Protein AF-A0A7V5WN95-F1 (afdb_monomer_lite)

Foldseek 3Di:
DCCVVLVVVLVVLVVVLVVLLVVLVVVLVVVVVVCVVDVDPPVVNVVSVVVSVVVNVVSVVVSVVSVVVCVVVVVVVVVVLVVVLVVLLVVVCCVLPVVDDQAADQDPSNLVSLLVVLVPDDPVCLVVSLVSCVNNCNLVNLLVCLVPPPDPVSVLSSLVSLLSSLALPPLVSLLVQLPPPDLSSVLSSLSSNLLNQLPDPDDLVVVCVRVVVSVVVPSDALVSNLSSLLSNPPSSVSVLLVQLDPVHDLSSVLSSLQNVVVVVDPVCVVSLVVQCPPPDVSSVVSD

Sequence (287 aa):
MWQAIASRTISLLSFIGFLLLSLALLVVTGTLSLNLFIDVDNGRIISIVLIAVIATAVFLFNLAFFQILHYFASKNSRQSYQIKKDKWLEKWNEVLWNDAQVPKTHELIAAEALLEMAENMSLDYQSKFQEIYKESGLLAYDLRTLKYNNLSEDRARALEHLAIIADTGNTKILEKEIKNPILELSILALFALAKTYAKAEINSEKILEIFVPIIDSDRFSMGIIEEALVLLEDNAKGLLYYLSRPATKEKQVRASLAAIGYFANLEWAEWCVPWLSSFDPETQAAA

Structure (mmCIF, N/CA/C/O backbone):
data_AF-A0A7V5WN95-F1
#
_entry.id   AF-A0A7V5WN95-F1
#
loop_
_atom_site.group_PDB
_atom_site.id
_atom_site.type_symbol
_atom_site.label_atom_id
_atom_site.label_alt_id
_atom_site.label_comp_id
_atom_site.label_asym_id
_atom_site.label_entity_id
_atom_site.label_seq_id
_atom_site.pdbx_PDB_ins_code
_atom_site.Cartn_x
_atom_site.Cartn_y
_atom_site.Cartn_z
_atom_site.occupancy
_atom_site.B_iso_or_equiv
_atom_site.auth_seq_id
_atom_site.auth_comp_id
_atom_site.auth_asym_id
_atom_site.auth_atom_id
_atom_site.pdbx_PDB_model_num
ATOM 1 N N . MET A 1 1 ? 6.743 6.351 -14.766 1.00 35.84 1 MET A N 1
ATOM 2 C CA . MET A 1 1 ? 6.693 6.395 -16.256 1.00 35.84 1 MET A CA 1
ATOM 3 C C . MET A 1 1 ? 8.062 6.437 -16.960 1.00 35.84 1 MET A C 1
ATOM 5 O O . MET A 1 1 ? 8.393 5.463 -17.625 1.00 35.84 1 MET A O 1
ATOM 9 N N . TRP A 1 2 ? 8.897 7.482 -16.815 1.00 33.06 2 TRP A N 1
ATOM 10 C CA . TRP A 1 2 ? 10.215 7.547 -17.492 1.00 33.06 2 TRP A CA 1
ATOM 11 C C . TRP A 1 2 ? 11.182 6.432 -17.077 1.00 33.06 2 TRP A C 1
ATOM 13 O O . TRP A 1 2 ? 11.884 5.898 -17.924 1.00 33.06 2 TRP A O 1
ATOM 23 N N . GLN A 1 3 ? 11.161 6.015 -15.808 1.00 40.91 3 GLN A N 1
ATOM 24 C CA . GLN A 1 3 ? 12.001 4.918 -15.311 1.00 40.91 3 GLN A CA 1
ATOM 25 C C . GLN A 1 3 ? 11.617 3.548 -15.890 1.00 40.91 3 GLN A C 1
ATOM 27 O O . GLN A 1 3 ? 12.502 2.746 -16.152 1.00 40.91 3 GLN A O 1
ATOM 32 N N . ALA A 1 4 ? 10.328 3.292 -16.146 1.00 40.31 4 ALA A N 1
ATOM 33 C CA . ALA A 1 4 ? 9.855 2.029 -16.721 1.00 40.31 4 ALA A CA 1
ATOM 34 C C . ALA A 1 4 ? 10.107 1.944 -18.236 1.00 40.31 4 ALA A C 1
ATOM 36 O O . ALA A 1 4 ? 10.418 0.879 -18.763 1.00 40.31 4 ALA A O 1
ATOM 37 N N . ILE A 1 5 ? 10.004 3.073 -18.945 1.00 48.88 5 ILE A N 1
ATOM 38 C CA . ILE A 1 5 ? 10.354 3.156 -20.369 1.00 48.88 5 ILE A CA 1
ATOM 39 C C . ILE A 1 5 ? 11.877 3.077 -20.534 1.00 48.88 5 ILE A C 1
ATOM 41 O O . ILE A 1 5 ? 12.350 2.345 -21.398 1.00 48.88 5 ILE A O 1
ATOM 45 N N . ALA A 1 6 ? 12.640 3.760 -19.674 1.00 49.00 6 ALA A N 1
ATOM 46 C CA . ALA A 1 6 ? 14.100 3.743 -19.684 1.00 49.00 6 ALA A CA 1
ATOM 47 C C . ALA A 1 6 ? 14.692 2.389 -19.261 1.00 49.00 6 ALA A C 1
ATOM 49 O O . ALA A 1 6 ? 15.646 1.922 -19.874 1.00 49.00 6 ALA A O 1
ATOM 50 N N . SER A 1 7 ? 14.122 1.711 -18.258 1.00 53.75 7 SER A N 1
ATOM 51 C CA . SER A 1 7 ? 14.579 0.372 -17.863 1.00 53.75 7 SER A CA 1
ATOM 52 C C . SER A 1 7 ? 14.309 -0.656 -18.960 1.00 53.75 7 SER A C 1
ATOM 54 O O . SER A 1 7 ? 15.180 -1.472 -19.265 1.00 53.75 7 SER A O 1
ATOM 56 N N . ARG A 1 8 ? 13.146 -0.570 -19.622 1.00 58.84 8 ARG A N 1
ATOM 57 C CA . ARG A 1 8 ? 12.819 -1.409 -20.779 1.00 58.84 8 ARG A CA 1
ATOM 58 C C . ARG A 1 8 ? 13.754 -1.145 -21.950 1.00 58.84 8 ARG A C 1
ATOM 60 O O . ARG A 1 8 ? 14.244 -2.111 -22.519 1.00 58.84 8 ARG A O 1
ATOM 67 N N . THR A 1 9 ? 14.059 0.110 -22.288 1.00 60.34 9 THR A N 1
ATOM 68 C CA . THR A 1 9 ? 14.992 0.417 -23.386 1.00 60.34 9 THR A CA 1
ATOM 69 C C . THR A 1 9 ? 16.431 0.023 -23.065 1.00 60.34 9 THR A C 1
ATOM 71 O O . THR A 1 9 ? 17.087 -0.527 -23.941 1.00 60.34 9 THR A O 1
ATOM 74 N N . ILE A 1 10 ? 16.913 0.197 -21.828 1.00 64.44 10 ILE A N 1
ATOM 75 C CA . ILE A 1 10 ? 18.243 -0.282 -21.400 1.00 64.44 10 ILE A CA 1
ATOM 76 C C . ILE A 1 10 ? 18.329 -1.804 -21.480 1.00 64.44 10 ILE A C 1
ATOM 78 O O . ILE A 1 10 ? 19.326 -2.336 -21.966 1.00 64.44 10 ILE A O 1
ATOM 82 N N . SER A 1 11 ? 17.288 -2.506 -21.028 1.00 64.31 11 SER A N 1
ATOM 83 C CA . SER A 1 11 ? 17.233 -3.965 -21.081 1.00 64.31 11 SER A CA 1
ATOM 84 C C . SER A 1 11 ? 17.211 -4.462 -22.531 1.00 64.31 11 SER A C 1
ATOM 86 O O . SER A 1 11 ? 17.981 -5.353 -22.878 1.00 64.31 11 SER A O 1
ATOM 88 N N . LEU A 1 12 ? 16.440 -3.811 -23.412 1.00 69.38 12 LEU A N 1
ATOM 89 C CA . LEU A 1 12 ? 16.394 -4.113 -24.848 1.00 69.38 12 LEU A CA 1
ATOM 90 C C . LEU A 1 12 ? 17.731 -3.838 -25.549 1.00 69.38 12 LEU A C 1
ATOM 92 O O . LEU A 1 12 ? 18.185 -4.663 -26.337 1.00 69.38 12 LEU A O 1
ATOM 96 N N . LEU A 1 13 ? 18.388 -2.714 -25.244 1.00 66.31 13 LEU A N 1
ATOM 97 C CA . LEU A 1 13 ? 19.684 -2.354 -25.828 1.00 66.31 13 LEU A CA 1
ATOM 98 C C . LEU A 1 13 ? 20.789 -3.315 -25.368 1.00 66.31 13 LEU A C 1
ATOM 100 O O . LEU A 1 13 ? 21.600 -3.766 -26.173 1.00 66.31 13 LEU A O 1
ATOM 104 N N . SER A 1 14 ? 20.779 -3.667 -24.079 1.00 68.06 14 SER A N 1
ATOM 105 C CA . SER A 1 14 ? 21.685 -4.664 -23.500 1.00 68.06 14 SER A CA 1
ATOM 106 C C . SER A 1 14 ? 21.455 -6.041 -24.122 1.00 68.06 14 SER A C 1
ATOM 108 O O . SER A 1 14 ? 22.417 -6.720 -24.464 1.00 68.06 14 SER A O 1
ATOM 110 N N . PHE A 1 15 ? 20.194 -6.428 -24.332 1.00 71.50 15 PHE A N 1
ATOM 111 C CA . PHE A 1 15 ? 19.823 -7.696 -24.957 1.00 71.50 15 PHE A CA 1
ATOM 112 C C . PHE A 1 15 ? 20.257 -7.773 -26.426 1.00 71.50 15 PHE A C 1
ATOM 114 O O . PHE A 1 15 ? 20.936 -8.725 -26.801 1.00 71.50 15 PHE A O 1
ATOM 121 N N . ILE A 1 16 ? 19.938 -6.759 -27.244 1.00 72.56 16 ILE A N 1
ATOM 122 C CA . ILE A 1 16 ? 20.385 -6.664 -28.650 1.00 72.56 16 ILE A CA 1
ATOM 123 C C . ILE A 1 16 ? 21.911 -6.717 -28.720 1.00 72.56 16 ILE A C 1
ATOM 125 O O . ILE A 1 16 ? 22.488 -7.417 -29.549 1.00 72.56 16 ILE A O 1
ATOM 129 N N . GLY A 1 17 ? 22.556 -6.006 -27.805 1.00 70.12 17 GLY A N 1
ATOM 130 C CA . GLY A 1 17 ? 23.989 -6.027 -27.622 1.00 70.12 17 GLY A CA 1
ATOM 131 C C . GLY A 1 17 ? 24.586 -7.393 -27.376 1.00 70.12 17 GLY A C 1
ATOM 132 O O . GLY A 1 17 ? 25.504 -7.810 -28.077 1.00 70.12 17 GLY A O 1
ATOM 133 N N . PHE A 1 18 ? 24.032 -8.100 -26.396 1.00 71.31 18 PHE A N 1
ATOM 134 C CA . PHE A 1 18 ? 24.438 -9.453 -26.049 1.00 71.31 18 PHE A CA 1
ATOM 135 C C . PHE A 1 18 ? 24.236 -10.417 -27.224 1.00 71.31 18 PHE A C 1
ATOM 137 O O . PHE A 1 18 ? 25.079 -11.277 -27.471 1.00 71.31 18 PHE A O 1
ATOM 144 N N . LEU A 1 19 ? 23.160 -10.234 -27.994 1.00 74.25 19 LEU A N 1
ATOM 145 C CA . LEU A 1 19 ? 22.863 -10.997 -29.206 1.00 74.25 19 LEU A CA 1
ATOM 146 C C . LEU A 1 19 ? 23.916 -10.767 -30.300 1.00 74.25 19 LEU A C 1
ATOM 148 O O . LEU A 1 19 ? 24.425 -11.731 -30.868 1.00 74.25 19 LEU A O 1
ATOM 152 N N . LEU A 1 20 ? 24.288 -9.509 -30.556 1.00 74.19 20 LEU A N 1
ATOM 153 C CA . LEU A 1 20 ? 25.322 -9.150 -31.534 1.00 74.19 20 LEU A CA 1
ATOM 154 C C . LEU A 1 20 ? 26.706 -9.661 -31.122 1.00 74.19 20 LEU A C 1
ATOM 156 O O . LEU A 1 20 ? 27.430 -10.195 -31.959 1.00 74.19 20 LEU A O 1
ATOM 160 N N . LEU A 1 21 ? 27.054 -9.549 -29.838 1.00 72.94 21 LEU A N 1
ATOM 161 C CA . LEU A 1 21 ? 28.302 -10.078 -29.283 1.00 72.94 21 LEU A CA 1
ATOM 162 C C . LEU A 1 21 ? 28.357 -11.605 -29.381 1.00 72.94 21 LEU A C 1
ATOM 164 O O . LEU A 1 21 ? 29.369 -12.152 -29.809 1.00 72.94 21 LEU A O 1
ATOM 168 N N . SER A 1 22 ? 27.258 -12.286 -29.052 1.00 72.75 22 SER A N 1
ATOM 169 C CA . SER A 1 22 ? 27.154 -13.745 -29.162 1.00 72.75 22 SER A CA 1
ATOM 170 C C . SER A 1 22 ? 27.268 -14.205 -30.616 1.00 72.75 22 SER A C 1
ATOM 172 O O . SER A 1 22 ? 27.970 -15.171 -30.898 1.00 72.75 22 SER A O 1
ATOM 174 N N . LEU A 1 23 ? 26.638 -13.489 -31.553 1.00 74.62 23 LEU A N 1
ATOM 175 C CA . LEU A 1 23 ? 26.731 -13.778 -32.984 1.00 74.62 23 LEU A CA 1
ATOM 176 C C . LEU A 1 23 ? 28.153 -13.547 -33.513 1.00 74.62 23 LEU A C 1
ATOM 178 O O . LEU A 1 23 ? 28.679 -14.390 -34.234 1.00 74.62 23 LEU A O 1
ATOM 182 N N . ALA A 1 24 ? 28.799 -12.443 -33.125 1.00 72.38 24 ALA A N 1
ATOM 183 C CA . ALA A 1 24 ? 30.183 -12.156 -33.490 1.00 72.38 24 ALA A CA 1
ATOM 184 C C . ALA A 1 24 ? 31.140 -13.225 -32.942 1.00 72.38 24 ALA A C 1
ATOM 186 O O . ALA A 1 24 ? 31.993 -13.720 -33.678 1.00 72.38 24 ALA A O 1
ATOM 187 N N . LEU A 1 25 ? 30.955 -13.641 -31.685 1.00 72.38 25 LEU A N 1
ATOM 188 C CA . LEU A 1 25 ? 31.727 -14.717 -31.070 1.00 72.38 25 LEU A CA 1
ATOM 189 C C . LEU A 1 25 ? 31.510 -16.047 -31.801 1.00 72.38 25 LEU A C 1
ATOM 191 O O . LEU A 1 25 ? 32.471 -16.773 -32.035 1.00 72.38 25 LEU A O 1
ATOM 195 N N . LEU A 1 26 ? 30.275 -16.354 -32.202 1.00 74.69 26 LEU A N 1
ATOM 196 C CA . LEU A 1 26 ? 29.935 -17.567 -32.946 1.00 74.69 26 LEU A CA 1
ATOM 197 C C . LEU A 1 26 ? 30.572 -17.564 -34.342 1.00 74.69 26 LEU A C 1
ATOM 199 O O . LEU A 1 26 ? 31.127 -18.580 -34.751 1.00 74.69 26 LEU A O 1
ATOM 203 N N . VAL A 1 27 ? 30.578 -16.424 -35.041 1.00 75.44 27 VAL A N 1
ATOM 204 C CA . VAL A 1 27 ? 31.264 -16.265 -36.336 1.00 75.44 27 VAL A CA 1
ATOM 205 C C . VAL A 1 27 ? 32.778 -16.420 -36.177 1.00 75.44 27 VAL A C 1
ATOM 207 O O . VAL A 1 27 ? 33.392 -17.190 -36.913 1.00 75.44 27 VAL A O 1
ATOM 210 N N . VAL A 1 28 ? 33.389 -15.753 -35.195 1.00 72.69 28 VAL A N 1
ATOM 211 C CA . VAL A 1 28 ? 34.834 -15.864 -34.930 1.00 72.69 28 VAL A CA 1
ATOM 212 C C . VAL A 1 28 ? 35.206 -17.299 -34.549 1.00 72.69 28 VAL A C 1
ATOM 214 O O . VAL A 1 28 ? 36.112 -17.872 -35.146 1.00 72.69 28 VAL A O 1
ATOM 217 N N . THR A 1 29 ? 34.464 -17.919 -33.633 1.00 72.88 29 THR A N 1
ATOM 218 C CA . THR A 1 29 ? 34.689 -19.311 -33.214 1.00 72.88 29 THR A CA 1
ATOM 219 C C . THR A 1 29 ? 34.508 -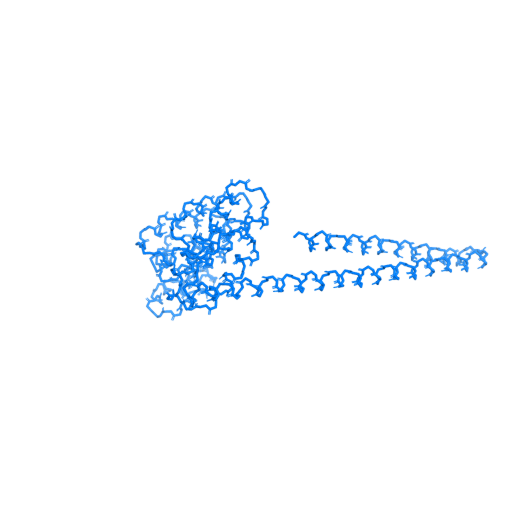20.269 -34.387 1.00 72.88 29 THR A C 1
ATOM 221 O O . THR A 1 29 ? 35.373 -21.101 -34.625 1.00 72.88 29 THR A O 1
ATOM 224 N N . GLY A 1 30 ? 33.445 -20.109 -35.180 1.00 71.69 30 GLY A N 1
ATOM 225 C CA . GLY A 1 30 ? 33.182 -20.932 -36.359 1.00 71.69 30 GLY A CA 1
ATOM 226 C C . GLY A 1 30 ? 34.265 -20.804 -37.431 1.00 71.69 30 GLY A C 1
ATOM 227 O O . GLY A 1 30 ? 34.707 -21.812 -37.971 1.00 71.69 30 GLY A O 1
ATOM 228 N N . THR A 1 31 ? 34.743 -19.588 -37.709 1.00 69.31 31 THR A N 1
ATOM 229 C CA . THR A 1 31 ? 35.838 -19.364 -38.673 1.00 69.31 31 THR A CA 1
ATOM 230 C C . THR A 1 31 ? 37.177 -19.920 -38.188 1.00 69.31 31 THR A C 1
ATOM 232 O O . THR A 1 31 ? 37.891 -20.531 -38.980 1.00 69.31 31 THR A O 1
ATOM 235 N N . LEU A 1 32 ? 37.496 -19.794 -36.895 1.00 69.50 32 LEU A N 1
ATOM 236 C CA . LEU A 1 32 ? 38.686 -20.405 -36.294 1.00 69.50 32 LEU A CA 1
ATOM 237 C C . LEU A 1 32 ? 38.600 -21.936 -36.287 1.00 69.50 32 LEU A C 1
ATOM 239 O O . LEU A 1 32 ? 39.574 -22.598 -36.631 1.00 69.50 32 LEU A O 1
ATOM 243 N N . SER A 1 33 ? 37.437 -22.502 -35.951 1.00 70.62 33 SER A N 1
ATOM 244 C CA . SER A 1 33 ? 37.201 -23.945 -36.022 1.00 70.62 33 SER A CA 1
ATOM 245 C C . SER A 1 33 ? 37.314 -24.462 -37.455 1.00 70.62 33 SER A C 1
ATOM 247 O O . SER A 1 33 ? 37.953 -25.482 -37.665 1.00 70.62 33 SER A O 1
ATOM 249 N N . LEU A 1 34 ? 36.768 -23.756 -38.449 1.00 66.25 34 LEU A N 1
ATOM 250 C CA . LEU A 1 34 ? 36.890 -24.136 -39.861 1.00 66.25 34 LEU A CA 1
ATOM 251 C C . LEU A 1 34 ? 38.338 -24.076 -40.362 1.00 66.25 34 LEU A C 1
ATOM 253 O O . LEU A 1 34 ? 38.727 -24.959 -41.118 1.00 66.25 34 LEU A O 1
ATOM 257 N N . ASN A 1 35 ? 39.146 -23.114 -39.903 1.00 67.62 35 ASN A N 1
ATOM 258 C CA . ASN A 1 35 ? 40.565 -23.027 -40.268 1.00 67.62 35 ASN A CA 1
ATOM 259 C C . ASN A 1 35 ? 41.415 -24.197 -39.730 1.00 67.62 35 ASN A C 1
ATOM 261 O O . ASN A 1 35 ? 42.485 -24.484 -40.252 1.00 67.62 35 ASN A O 1
ATOM 265 N N . LEU A 1 36 ? 40.950 -24.894 -38.687 1.00 63.03 36 LEU A N 1
ATOM 266 C CA . LEU A 1 36 ? 41.604 -26.117 -38.201 1.00 63.03 36 LEU A CA 1
ATOM 267 C C . LEU A 1 36 ? 41.360 -27.323 -39.123 1.00 63.03 36 LEU A C 1
ATOM 269 O O . LEU A 1 36 ? 42.107 -28.296 -39.054 1.00 63.03 36 LEU A O 1
ATOM 273 N N . PHE A 1 37 ? 40.323 -27.274 -39.966 1.00 61.59 37 PHE A N 1
ATOM 274 C CA . PHE A 1 37 ? 39.919 -28.380 -40.842 1.00 61.59 37 PHE A CA 1
ATOM 275 C C . PHE A 1 37 ? 40.085 -28.074 -42.338 1.00 61.59 37 PHE A C 1
ATOM 277 O O . PHE A 1 37 ? 40.095 -28.999 -43.148 1.00 61.59 37 PHE A O 1
ATOM 284 N N . ILE A 1 38 ? 40.192 -26.800 -42.717 1.00 60.25 38 ILE A N 1
ATOM 285 C CA . ILE A 1 38 ? 40.275 -26.314 -44.097 1.00 60.25 38 ILE A CA 1
ATOM 286 C C . ILE A 1 38 ? 41.315 -25.191 -44.124 1.00 60.25 38 ILE A C 1
ATOM 288 O O . ILE A 1 38 ? 41.263 -24.307 -43.278 1.00 60.25 38 ILE A O 1
ATOM 292 N N . ASP A 1 39 ? 42.232 -25.212 -45.091 1.00 64.31 39 ASP A N 1
ATOM 293 C CA . ASP A 1 39 ? 43.298 -24.212 -45.247 1.00 64.31 39 ASP A CA 1
ATOM 294 C C . ASP A 1 39 ? 42.685 -22.875 -45.720 1.00 64.31 39 ASP A C 1
ATOM 296 O O . ASP A 1 39 ? 42.512 -22.619 -46.916 1.00 64.31 39 ASP A O 1
ATOM 300 N N . VAL A 1 40 ? 42.210 -22.063 -44.771 1.00 62.81 40 VAL A N 1
ATOM 301 C CA . VAL A 1 40 ? 41.561 -20.776 -45.040 1.00 62.81 40 VAL A CA 1
ATOM 302 C C . VAL A 1 40 ? 42.628 -19.684 -45.048 1.00 62.81 40 VAL A C 1
ATOM 304 O O . VAL A 1 40 ? 43.458 -19.595 -44.150 1.00 62.81 40 VAL A O 1
ATOM 307 N N . ASP A 1 41 ? 42.583 -18.805 -46.052 1.00 74.19 41 ASP A N 1
ATOM 308 C CA . ASP A 1 41 ? 43.509 -17.675 -46.178 1.00 74.19 41 ASP A CA 1
ATOM 309 C C . ASP A 1 41 ? 43.559 -16.829 -44.889 1.00 74.19 41 ASP A C 1
ATOM 311 O O . ASP A 1 41 ? 42.577 -16.184 -44.494 1.00 74.19 41 ASP A O 1
ATOM 315 N N . ASN A 1 42 ? 44.738 -16.802 -44.262 1.00 71.19 42 ASN A N 1
ATOM 316 C CA . ASN A 1 42 ? 45.018 -16.066 -43.032 1.00 71.19 42 ASN A CA 1
ATOM 317 C C . ASN A 1 42 ? 44.649 -14.573 -43.141 1.00 71.19 42 ASN A C 1
ATOM 319 O O . ASN A 1 42 ? 44.230 -13.975 -42.147 1.00 71.19 42 ASN A O 1
ATOM 323 N N . GLY A 1 43 ? 44.718 -13.970 -44.337 1.00 74.00 43 GLY A N 1
ATOM 324 C CA . GLY A 1 43 ? 44.311 -12.577 -44.560 1.00 74.00 43 GLY A CA 1
ATOM 325 C C . GLY A 1 43 ? 42.813 -12.327 -44.332 1.00 74.00 43 GLY A C 1
ATOM 326 O O . GLY A 1 43 ? 42.417 -11.281 -43.801 1.00 74.00 43 GLY A O 1
ATOM 327 N N . ARG A 1 44 ? 41.960 -13.308 -44.657 1.00 72.62 44 ARG A N 1
ATOM 328 C CA . ARG A 1 44 ? 40.510 -13.241 -44.401 1.00 72.62 44 ARG A CA 1
ATOM 329 C C . ARG A 1 44 ? 40.187 -13.425 -42.925 1.00 72.62 44 ARG A C 1
ATOM 331 O O . ARG A 1 44 ? 39.335 -12.708 -42.407 1.00 72.62 44 ARG A O 1
ATOM 338 N N . ILE A 1 45 ? 40.889 -14.325 -42.239 1.00 72.31 45 ILE A N 1
ATOM 339 C CA . ILE A 1 45 ? 40.699 -14.571 -40.801 1.00 72.31 45 ILE A CA 1
ATOM 340 C C . ILE A 1 45 ? 41.051 -13.320 -39.997 1.00 72.31 45 ILE A C 1
ATOM 342 O O . ILE A 1 45 ? 40.252 -12.875 -39.174 1.00 72.31 45 ILE A O 1
ATOM 346 N N . ILE A 1 46 ? 42.198 -12.697 -40.290 1.00 74.00 46 ILE A N 1
ATOM 347 C CA . ILE A 1 46 ? 42.626 -11.456 -39.629 1.00 74.00 46 ILE A CA 1
ATOM 348 C C . ILE A 1 46 ? 41.588 -10.347 -39.840 1.00 74.00 46 ILE A C 1
ATOM 350 O O . ILE A 1 46 ? 41.234 -9.650 -38.892 1.00 74.00 46 ILE A O 1
ATOM 354 N N . SER A 1 47 ? 41.042 -10.221 -41.053 1.00 74.19 47 SER A N 1
ATOM 355 C CA . SER A 1 47 ? 40.024 -9.212 -41.370 1.00 74.19 47 SER A CA 1
ATOM 356 C C . SER A 1 47 ? 38.714 -9.435 -40.603 1.00 74.19 47 SER A C 1
ATOM 358 O O . SER A 1 47 ? 38.152 -8.484 -40.063 1.00 74.19 47 SER A O 1
ATOM 360 N N . ILE A 1 48 ? 38.241 -10.683 -40.505 1.00 75.25 48 ILE A N 1
ATOM 361 C CA . ILE A 1 48 ? 37.014 -11.036 -39.768 1.00 75.25 48 ILE A CA 1
ATOM 362 C C . ILE A 1 48 ? 37.184 -10.770 -38.269 1.00 75.25 48 ILE A C 1
ATOM 364 O O . ILE A 1 48 ? 36.309 -10.162 -37.651 1.00 75.25 48 ILE A O 1
ATOM 368 N N . VAL A 1 49 ? 38.322 -11.167 -37.691 1.00 73.44 49 VAL A N 1
ATOM 369 C CA . VAL A 1 49 ? 38.637 -10.905 -36.279 1.00 73.44 49 VAL A CA 1
ATOM 370 C C . VAL A 1 49 ? 38.715 -9.402 -36.014 1.00 73.44 49 VAL A C 1
ATOM 372 O O . VAL A 1 49 ? 38.129 -8.921 -35.047 1.00 73.44 49 VAL A O 1
ATOM 375 N N . LEU A 1 50 ? 39.369 -8.637 -36.890 1.00 73.62 50 LEU A N 1
ATOM 376 C CA . LEU A 1 50 ? 39.501 -7.189 -36.737 1.00 73.62 50 LEU A CA 1
ATOM 377 C C . LEU A 1 50 ? 38.139 -6.477 -36.811 1.00 73.62 50 LEU A C 1
ATOM 379 O O . LEU A 1 50 ? 37.855 -5.622 -35.974 1.00 73.62 50 LEU A O 1
ATOM 383 N N . ILE A 1 51 ? 37.263 -6.873 -37.742 1.00 75.94 51 ILE A N 1
ATOM 384 C CA . ILE A 1 51 ? 35.887 -6.357 -37.825 1.00 75.94 51 ILE A CA 1
ATOM 385 C C . ILE A 1 51 ? 35.101 -6.696 -36.553 1.00 75.94 51 ILE A C 1
ATOM 387 O O . ILE A 1 51 ? 34.424 -5.824 -36.012 1.00 75.94 51 ILE A O 1
ATOM 391 N N . ALA A 1 52 ? 35.209 -7.928 -36.045 1.00 73.69 52 ALA A N 1
ATOM 392 C CA . ALA A 1 52 ? 34.519 -8.347 -34.825 1.00 73.69 52 ALA A CA 1
ATOM 393 C C . ALA A 1 52 ? 34.995 -7.563 -33.589 1.00 73.69 52 ALA A C 1
ATOM 395 O O . ALA A 1 52 ? 34.173 -7.130 -32.777 1.00 73.69 52 ALA A O 1
ATOM 396 N N . VAL A 1 53 ? 36.304 -7.316 -33.467 1.00 74.75 53 VAL A N 1
ATOM 397 C CA . VAL A 1 53 ? 36.886 -6.503 -32.387 1.00 74.75 53 VAL A CA 1
ATOM 398 C C . VAL A 1 53 ? 36.413 -5.052 -32.480 1.00 74.75 53 VAL A C 1
ATOM 400 O O . VAL A 1 53 ? 35.971 -4.496 -31.476 1.00 74.75 53 VAL A O 1
ATOM 403 N N . ILE A 1 54 ? 36.433 -4.448 -33.673 1.00 73.62 54 ILE A N 1
ATOM 404 C CA . ILE A 1 54 ? 35.956 -3.072 -33.882 1.00 73.62 54 ILE A CA 1
ATOM 405 C C . ILE A 1 54 ? 34.458 -2.965 -33.578 1.00 73.62 54 ILE A C 1
ATOM 407 O O . ILE A 1 54 ? 34.048 -2.061 -32.853 1.00 73.62 54 ILE A O 1
ATOM 411 N N . ALA A 1 55 ? 33.641 -3.897 -34.072 1.00 74.25 55 ALA A N 1
ATOM 412 C CA . ALA A 1 55 ? 32.204 -3.921 -33.806 1.00 74.25 55 ALA A CA 1
ATOM 413 C C . ALA A 1 55 ? 31.909 -4.055 -32.304 1.00 74.25 55 ALA A C 1
ATOM 415 O O . ALA A 1 55 ? 31.055 -3.344 -31.774 1.00 74.25 55 ALA A O 1
ATOM 416 N N . THR A 1 56 ? 32.666 -4.903 -31.601 1.00 72.69 56 THR A N 1
ATOM 417 C CA . THR A 1 56 ? 32.558 -5.062 -30.145 1.00 72.69 56 THR A CA 1
ATOM 418 C C . THR A 1 56 ? 32.957 -3.782 -29.412 1.00 72.69 56 THR A C 1
ATOM 420 O O . THR A 1 56 ? 32.244 -3.344 -28.512 1.00 72.69 56 THR A O 1
ATOM 423 N N . ALA A 1 57 ? 34.053 -3.134 -29.816 1.00 71.19 57 ALA A N 1
ATOM 424 C CA . ALA A 1 57 ? 34.500 -1.876 -29.222 1.00 71.19 57 ALA A CA 1
ATOM 425 C C . ALA A 1 57 ? 33.473 -0.747 -29.419 1.00 71.19 57 ALA A C 1
ATOM 427 O O . ALA A 1 57 ? 33.143 -0.041 -28.467 1.00 71.19 57 ALA A O 1
ATOM 428 N N . VAL A 1 58 ? 32.908 -0.613 -30.625 1.00 75.56 58 VAL A N 1
ATOM 429 C CA . VAL A 1 58 ? 31.842 0.358 -30.927 1.00 75.56 58 VAL A CA 1
ATOM 430 C C . VAL A 1 58 ? 30.586 0.058 -30.111 1.00 75.56 58 VAL A C 1
ATOM 432 O O . VAL A 1 58 ? 29.960 0.981 -29.589 1.00 75.56 58 VAL A O 1
ATOM 435 N N . PHE A 1 59 ? 30.218 -1.214 -29.964 1.00 74.81 59 PHE A N 1
ATOM 436 C CA . PHE A 1 59 ? 29.075 -1.612 -29.152 1.00 74.81 59 PHE A CA 1
ATOM 437 C C . PHE A 1 59 ? 29.269 -1.252 -27.670 1.00 74.81 59 PHE A C 1
ATOM 439 O O . PHE A 1 59 ? 28.414 -0.587 -27.084 1.00 74.81 59 PHE A O 1
ATOM 446 N N . LEU A 1 60 ? 30.413 -1.619 -27.082 1.00 75.19 60 LEU A N 1
ATOM 447 C CA . LEU A 1 60 ? 30.745 -1.287 -25.693 1.00 75.19 60 LEU A CA 1
ATOM 448 C C . LEU A 1 60 ? 30.788 0.228 -25.468 1.00 75.19 60 LEU A C 1
ATOM 450 O O . LEU A 1 60 ? 30.284 0.708 -24.454 1.00 75.19 60 LEU A O 1
ATOM 454 N N . PHE A 1 61 ? 31.321 0.986 -26.429 1.00 75.62 61 PHE A N 1
ATOM 455 C CA . PHE A 1 61 ? 31.324 2.444 -26.379 1.00 75.62 61 PHE A CA 1
ATOM 456 C C . PHE A 1 61 ? 29.903 3.023 -26.378 1.00 75.62 61 PHE A C 1
ATOM 458 O O . PHE A 1 61 ? 29.591 3.873 -25.547 1.00 75.62 61 PHE A O 1
ATOM 465 N N . ASN A 1 62 ? 29.017 2.540 -27.256 1.00 73.06 62 ASN A N 1
ATOM 466 C CA . ASN A 1 62 ? 27.617 2.976 -27.290 1.00 73.06 62 ASN A CA 1
ATOM 467 C C . ASN A 1 62 ? 26.874 2.622 -25.996 1.00 73.06 62 ASN A C 1
ATOM 469 O O . ASN A 1 62 ? 26.117 3.445 -25.483 1.00 73.06 62 ASN A O 1
ATOM 473 N N . LEU A 1 63 ? 27.112 1.429 -25.444 1.00 75.06 63 LEU A N 1
ATOM 474 C CA . LEU A 1 63 ? 26.519 1.002 -24.178 1.00 75.06 63 LEU A CA 1
ATOM 475 C C . LEU A 1 63 ? 26.980 1.913 -23.032 1.00 75.06 63 LEU A C 1
ATOM 477 O O . LEU A 1 63 ? 26.142 2.445 -22.303 1.00 75.06 63 LEU A O 1
ATOM 481 N N . ALA A 1 64 ? 28.289 2.157 -22.914 1.00 73.38 64 ALA A N 1
ATOM 482 C CA . ALA A 1 64 ? 28.850 3.051 -21.905 1.00 73.38 64 ALA A CA 1
ATOM 483 C C . ALA A 1 64 ? 28.317 4.486 -22.055 1.00 73.38 64 ALA A C 1
ATOM 485 O O . ALA A 1 64 ? 27.884 5.096 -21.078 1.00 73.38 64 ALA A O 1
ATOM 486 N N . PHE A 1 65 ? 28.271 5.012 -23.281 1.00 74.62 65 PHE A N 1
ATOM 487 C CA . PHE A 1 65 ? 27.734 6.341 -23.568 1.00 74.62 65 PHE A CA 1
ATOM 488 C C . PHE A 1 65 ? 26.252 6.461 -23.183 1.00 74.62 65 PHE A C 1
ATOM 490 O O . PHE A 1 65 ? 25.853 7.429 -22.533 1.00 74.62 65 PHE A O 1
ATOM 497 N N . PHE A 1 66 ? 25.437 5.455 -23.512 1.00 73.50 66 PHE A N 1
ATOM 498 C CA . PHE A 1 66 ? 24.019 5.432 -23.160 1.00 73.50 66 PHE A CA 1
ATOM 499 C C . PHE A 1 66 ? 23.797 5.304 -21.646 1.00 73.50 66 PHE A C 1
ATOM 501 O O . PHE A 1 66 ? 22.935 5.987 -21.094 1.00 73.50 66 PHE A O 1
ATOM 508 N N . GLN A 1 67 ? 24.598 4.489 -20.950 1.00 76.19 67 GLN A N 1
ATOM 509 C CA . GLN A 1 67 ? 24.569 4.397 -19.486 1.00 76.19 67 GLN A CA 1
ATOM 510 C C . GLN A 1 67 ? 24.922 5.730 -18.823 1.00 76.19 67 GLN A C 1
ATOM 512 O O . GLN A 1 67 ? 24.246 6.135 -17.878 1.00 76.19 67 GLN A O 1
ATOM 517 N N . ILE A 1 68 ? 25.933 6.434 -19.337 1.00 75.25 68 ILE A N 1
ATOM 518 C CA . ILE A 1 68 ? 26.317 7.762 -18.850 1.00 75.25 68 ILE A CA 1
ATOM 519 C C . ILE A 1 68 ? 25.173 8.759 -19.070 1.00 75.25 68 ILE A C 1
ATOM 521 O O . ILE A 1 68 ? 24.760 9.431 -18.124 1.00 75.25 68 ILE A O 1
ATOM 525 N N . LEU A 1 69 ? 24.605 8.824 -20.279 1.00 75.25 69 LEU A N 1
ATOM 526 C CA . LEU A 1 69 ? 23.456 9.687 -20.574 1.00 75.25 69 LEU A CA 1
ATOM 527 C C . LEU A 1 69 ? 22.266 9.389 -19.662 1.00 75.25 69 LEU A C 1
ATOM 529 O O . LEU A 1 69 ? 21.666 10.311 -19.111 1.00 75.25 69 LEU A O 1
ATOM 533 N N . HIS A 1 70 ? 21.947 8.112 -19.461 1.00 72.56 70 HIS A N 1
ATOM 534 C CA . HIS A 1 70 ? 20.876 7.701 -18.565 1.00 72.56 70 HIS A CA 1
ATOM 535 C C . HIS A 1 70 ? 21.161 8.101 -17.117 1.00 72.56 70 HIS A C 1
ATOM 537 O O . HIS A 1 70 ? 20.275 8.621 -16.441 1.00 72.56 70 HIS A O 1
ATOM 543 N N . TYR A 1 71 ? 22.389 7.902 -16.636 1.00 76.50 71 TYR A N 1
ATOM 544 C CA . TYR A 1 71 ? 22.789 8.321 -15.298 1.00 76.50 71 TYR A CA 1
ATOM 545 C C . TYR A 1 71 ? 22.594 9.828 -15.109 1.00 76.50 71 TYR A C 1
ATOM 547 O O . TYR A 1 71 ? 21.980 10.240 -14.126 1.00 76.50 71 TYR A O 1
ATOM 555 N N . PHE A 1 72 ? 23.020 10.653 -16.069 1.00 71.88 72 PHE A N 1
ATOM 556 C CA . PHE A 1 72 ? 22.825 12.104 -16.006 1.00 71.88 72 PHE A CA 1
ATOM 557 C C . PHE A 1 72 ? 21.353 12.515 -16.109 1.00 71.88 72 PHE A C 1
ATOM 559 O O . PHE A 1 72 ? 20.896 13.333 -15.310 1.00 71.88 72 PHE A O 1
ATOM 566 N N . ALA A 1 73 ? 20.583 11.927 -17.027 1.00 73.44 73 ALA A N 1
ATOM 567 C CA . ALA A 1 73 ? 19.153 12.200 -17.161 1.00 73.44 73 ALA A CA 1
ATOM 568 C C . ALA A 1 73 ? 18.384 11.810 -15.887 1.00 73.44 73 ALA A C 1
ATOM 570 O O . ALA A 1 73 ? 17.575 12.587 -15.378 1.00 73.44 73 ALA A O 1
ATOM 571 N N . SER A 1 74 ? 18.694 10.642 -15.317 1.00 74.88 74 SER A N 1
ATOM 572 C CA . SER A 1 74 ? 18.126 10.174 -14.054 1.00 74.88 74 SER A CA 1
ATOM 573 C C . SER A 1 74 ? 18.553 11.062 -12.889 1.00 74.88 74 SER A C 1
ATOM 575 O O . SER A 1 74 ? 17.724 11.379 -12.042 1.00 74.88 74 SER A O 1
ATOM 577 N N . LYS A 1 75 ? 19.819 11.485 -12.822 1.00 75.12 75 LYS A N 1
ATOM 578 C CA . LYS A 1 75 ? 20.314 12.368 -11.758 1.00 75.12 75 LYS A CA 1
ATOM 579 C C . LYS A 1 75 ? 19.624 13.731 -11.806 1.00 75.12 75 LYS A C 1
ATOM 581 O O . LYS A 1 75 ? 19.116 14.171 -10.781 1.00 75.12 75 LYS A O 1
ATOM 586 N N . ASN A 1 76 ? 19.520 14.349 -12.983 1.00 74.25 76 ASN A N 1
ATOM 587 C CA . ASN A 1 76 ? 18.849 15.641 -13.151 1.00 74.25 76 ASN A CA 1
ATOM 588 C C . ASN A 1 76 ? 17.344 15.551 -12.880 1.00 74.25 76 ASN A C 1
ATOM 590 O O . ASN A 1 76 ? 16.776 16.443 -12.249 1.00 74.25 76 ASN A O 1
ATOM 594 N N . SER A 1 77 ? 16.694 14.470 -13.324 1.00 74.88 77 SER A N 1
ATOM 595 C CA . SER A 1 77 ? 15.277 14.232 -13.045 1.00 74.88 77 SER A CA 1
ATOM 596 C C . SER A 1 77 ? 15.031 14.001 -11.554 1.00 74.88 77 SER A C 1
ATOM 598 O O . SER A 1 77 ? 14.123 14.618 -11.004 1.00 74.88 77 SER A O 1
ATOM 600 N N . ARG A 1 78 ? 15.872 13.201 -10.882 1.00 78.12 78 ARG A N 1
ATOM 601 C CA . ARG A 1 78 ? 15.821 13.007 -9.425 1.00 78.12 78 ARG A CA 1
ATOM 602 C C . ARG A 1 78 ? 16.049 14.314 -8.685 1.00 78.12 78 ARG A C 1
ATOM 604 O O . ARG A 1 78 ? 15.269 14.633 -7.806 1.00 78.12 78 ARG A O 1
ATOM 611 N N . GLN A 1 79 ? 17.057 15.094 -9.063 1.00 83.62 79 GLN A N 1
ATOM 612 C CA . GLN A 1 79 ? 17.331 16.381 -8.429 1.00 83.62 79 GLN A CA 1
ATOM 613 C C . GLN A 1 79 ? 16.164 17.358 -8.612 1.00 83.62 79 GLN A C 1
ATOM 615 O O . GLN A 1 79 ? 15.747 18.000 -7.659 1.00 83.62 79 GLN A O 1
ATOM 620 N N . SER A 1 80 ? 15.586 17.427 -9.813 1.00 84.81 80 SER A N 1
ATOM 621 C CA . SER A 1 80 ? 14.412 18.268 -10.078 1.00 84.81 80 SER A CA 1
ATOM 622 C C . SER A 1 80 ? 13.178 17.805 -9.302 1.00 84.81 80 SER A C 1
ATOM 624 O O . SER A 1 80 ? 12.410 18.636 -8.828 1.00 84.81 80 SER A O 1
ATOM 626 N N . TYR A 1 81 ? 12.983 16.490 -9.181 1.00 87.75 81 TYR A N 1
ATOM 627 C CA . TYR A 1 81 ? 11.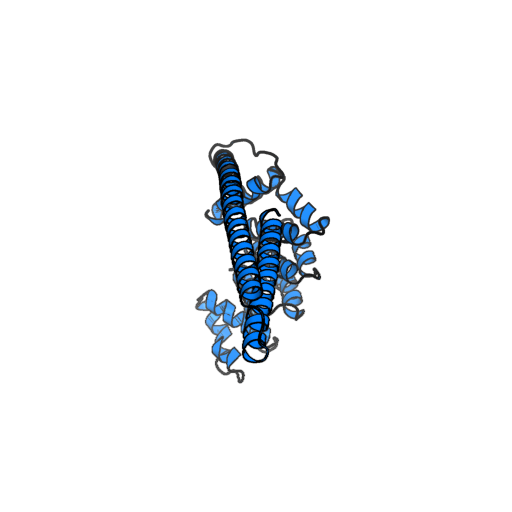923 15.904 -8.368 1.00 87.75 81 TYR A CA 1
ATOM 628 C C . TYR A 1 81 ? 12.123 16.245 -6.887 1.00 87.75 81 TYR A C 1
ATOM 630 O O . TYR A 1 81 ? 11.194 16.766 -6.284 1.00 87.75 81 TYR A O 1
ATOM 638 N N . GLN A 1 82 ? 13.332 16.070 -6.343 1.00 88.81 82 GLN A N 1
ATOM 639 C CA . GLN A 1 82 ? 13.634 16.409 -4.949 1.00 88.81 82 GLN A CA 1
ATOM 640 C C . GLN A 1 82 ? 13.436 17.900 -4.677 1.00 88.81 82 GLN A C 1
ATOM 642 O O . GLN A 1 82 ? 12.698 18.244 -3.773 1.00 88.81 82 GLN A O 1
ATOM 647 N N . ILE A 1 83 ? 13.928 18.794 -5.541 1.00 93.00 83 ILE A N 1
ATOM 648 C CA . ILE A 1 83 ? 13.696 20.242 -5.388 1.00 93.00 83 ILE A CA 1
ATOM 649 C C . ILE A 1 83 ? 12.196 20.580 -5.373 1.00 93.00 83 ILE A C 1
ATOM 651 O O . ILE A 1 83 ? 11.765 21.478 -4.654 1.00 93.00 83 ILE A O 1
ATOM 655 N N . LYS A 1 84 ? 11.381 19.907 -6.196 1.00 93.44 84 LYS A N 1
ATOM 656 C CA . LYS A 1 84 ? 9.923 20.105 -6.179 1.00 93.44 84 LYS A CA 1
ATOM 657 C C . LYS A 1 84 ? 9.287 19.536 -4.914 1.00 93.44 84 LYS A C 1
ATOM 659 O O . LYS A 1 84 ? 8.376 20.164 -4.386 1.00 93.44 84 LYS A O 1
ATOM 664 N N . LYS A 1 85 ? 9.754 18.377 -4.457 1.00 93.75 85 LYS A N 1
ATOM 665 C CA . LYS A 1 85 ? 9.293 17.721 -3.237 1.00 93.75 85 LYS A CA 1
ATOM 666 C C . LYS A 1 85 ? 9.616 18.570 -2.010 1.00 93.75 85 LYS A C 1
ATOM 668 O O . LYS A 1 85 ? 8.701 18.880 -1.262 1.00 93.75 85 LYS A O 1
ATOM 673 N N . ASP A 1 86 ? 10.844 19.068 -1.894 1.00 94.12 86 ASP A N 1
ATOM 674 C CA . ASP A 1 86 ? 11.295 19.969 -0.827 1.00 94.12 86 ASP A CA 1
ATOM 675 C C . ASP A 1 86 ? 10.435 21.238 -0.759 1.00 94.12 86 ASP A C 1
ATOM 677 O O . ASP A 1 86 ? 9.997 21.642 0.313 1.00 94.12 86 ASP A O 1
ATOM 681 N N . LYS A 1 87 ? 10.097 21.826 -1.915 1.00 95.94 87 LYS A N 1
ATOM 682 C CA . LYS A 1 87 ? 9.173 22.972 -1.984 1.00 95.94 87 LYS A CA 1
ATOM 683 C C . LYS A 1 87 ? 7.763 22.635 -1.507 1.00 95.94 87 LYS A C 1
ATOM 685 O O . LYS A 1 87 ? 7.082 23.496 -0.957 1.00 95.94 87 LYS A O 1
ATOM 690 N N . TRP A 1 88 ? 7.282 21.424 -1.777 1.00 96.62 88 TRP A N 1
ATOM 691 C CA . TRP A 1 88 ? 5.983 20.978 -1.280 1.00 96.62 88 TRP A CA 1
ATOM 692 C C . TRP A 1 88 ? 6.030 20.683 0.219 1.00 96.62 88 TRP A C 1
ATOM 694 O O . TRP A 1 88 ? 5.117 21.100 0.919 1.00 96.62 88 TRP A O 1
ATOM 704 N N . LEU A 1 89 ? 7.105 20.073 0.725 1.00 94.44 89 LEU A N 1
ATOM 705 C CA . LEU A 1 89 ? 7.336 19.884 2.161 1.00 94.44 89 LEU A CA 1
ATOM 706 C C . LEU A 1 89 ? 7.364 21.223 2.909 1.00 94.44 89 LEU A C 1
ATOM 708 O O . LEU A 1 89 ? 6.746 21.350 3.961 1.00 94.44 89 LEU A O 1
ATOM 712 N N . GLU A 1 90 ? 8.026 22.243 2.359 1.00 94.81 90 GLU A N 1
ATOM 713 C CA . GLU A 1 90 ? 8.032 23.601 2.917 1.00 94.81 90 GLU A CA 1
ATOM 714 C C . GLU A 1 90 ? 6.611 24.182 2.993 1.00 94.81 90 GLU A C 1
ATOM 716 O O . GLU A 1 90 ? 6.172 24.600 4.062 1.00 94.81 90 GLU A O 1
ATOM 721 N N . LYS A 1 91 ? 5.842 24.104 1.899 1.00 95.00 91 LYS A N 1
ATOM 722 C CA . LYS A 1 91 ? 4.438 24.545 1.886 1.00 95.00 91 LYS A CA 1
ATOM 723 C C . LYS A 1 91 ? 3.565 23.782 2.878 1.00 95.00 91 LYS A C 1
ATOM 725 O O . LYS A 1 91 ? 2.724 24.383 3.537 1.00 95.00 91 LYS A O 1
ATOM 730 N N . TRP A 1 92 ? 3.731 22.466 2.986 1.00 95.38 92 TRP A N 1
ATOM 731 C CA . TRP A 1 92 ? 2.960 21.665 3.933 1.00 95.38 92 TRP A CA 1
ATOM 732 C C . TRP A 1 92 ? 3.325 21.983 5.378 1.00 95.38 92 TRP A C 1
ATOM 734 O O . TRP A 1 92 ? 2.430 22.053 6.213 1.00 95.38 92 TRP A O 1
ATOM 744 N N . ASN A 1 93 ? 4.596 22.271 5.666 1.00 93.88 93 ASN A N 1
ATOM 745 C CA . ASN A 1 93 ? 5.012 22.787 6.968 1.00 93.88 93 ASN A CA 1
ATOM 746 C C . ASN A 1 93 ? 4.351 24.135 7.290 1.00 93.88 93 ASN A C 1
ATOM 748 O O . ASN A 1 93 ? 3.869 24.315 8.405 1.00 93.88 93 ASN A O 1
ATOM 752 N N . GLU A 1 94 ? 4.273 25.063 6.334 1.00 94.31 94 GLU A N 1
ATOM 753 C CA . GLU A 1 94 ? 3.568 26.336 6.541 1.00 94.31 94 GLU A CA 1
ATOM 754 C C . GLU A 1 94 ? 2.076 26.128 6.838 1.00 94.31 94 GLU A C 1
ATOM 756 O O . GLU A 1 94 ? 1.531 26.759 7.743 1.00 94.31 94 GLU A O 1
ATOM 761 N N . VAL A 1 95 ? 1.415 25.213 6.126 1.00 94.00 95 VAL A N 1
ATOM 762 C CA . VAL A 1 95 ? 0.001 24.872 6.361 1.00 94.00 95 VAL A CA 1
ATOM 763 C C . VAL A 1 95 ? -0.195 24.207 7.727 1.00 94.00 95 VAL A C 1
ATOM 765 O O . VAL A 1 95 ? -1.151 24.506 8.439 1.00 94.00 95 VAL A O 1
ATOM 768 N N . LEU A 1 96 ? 0.704 23.302 8.117 1.00 90.56 96 LEU A N 1
ATOM 769 C CA . LEU A 1 96 ? 0.583 22.542 9.360 1.00 90.56 96 LEU A CA 1
ATOM 770 C C . LEU A 1 96 ? 0.909 23.367 10.605 1.00 90.56 96 LEU A C 1
ATOM 772 O O . LEU A 1 96 ? 0.297 23.126 11.646 1.00 90.56 96 LEU A O 1
ATOM 776 N N . TRP A 1 97 ? 1.844 24.311 10.523 1.00 90.31 97 TRP A N 1
ATOM 777 C CA . TRP A 1 97 ? 2.398 24.972 11.711 1.00 90.31 97 TRP A CA 1
ATOM 778 C C . TRP A 1 97 ? 2.184 26.484 11.754 1.00 90.31 97 TRP A C 1
ATOM 780 O O . TRP A 1 97 ? 2.231 27.053 12.840 1.00 90.31 97 TRP A O 1
ATOM 790 N N . ASN A 1 98 ? 1.920 27.127 10.613 1.00 89.81 98 ASN A N 1
ATOM 791 C CA . ASN A 1 98 ? 1.809 28.586 10.504 1.00 89.81 98 ASN A CA 1
ATOM 792 C C . ASN A 1 98 ? 0.424 29.050 10.015 1.00 89.81 98 ASN A C 1
ATOM 794 O O . ASN A 1 98 ? 0.302 30.173 9.527 1.00 89.81 98 ASN A O 1
ATOM 798 N N . ASP A 1 99 ? -0.598 28.190 10.108 1.00 85.19 99 ASP A N 1
ATOM 799 C CA . ASP A 1 99 ? -1.985 28.458 9.689 1.00 85.19 99 ASP A CA 1
ATOM 800 C C . ASP A 1 99 ? -2.110 29.019 8.256 1.00 85.19 99 ASP A C 1
ATOM 802 O O . ASP A 1 99 ? -3.002 29.814 7.939 1.00 85.19 99 ASP A O 1
ATOM 806 N N . ALA A 1 100 ? -1.203 28.615 7.358 1.00 91.38 100 ALA A N 1
ATOM 807 C CA . ALA A 1 100 ? -1.276 28.999 5.956 1.00 91.38 100 ALA A CA 1
ATOM 808 C C . ALA A 1 100 ? -2.473 28.330 5.256 1.00 91.38 100 ALA A C 1
ATOM 810 O O . ALA A 1 100 ? -2.898 27.227 5.601 1.00 91.38 100 ALA A O 1
ATOM 811 N N . GLN A 1 101 ? -3.006 28.984 4.219 1.00 92.62 101 GLN A N 1
ATOM 812 C CA . GLN A 1 101 ? -4.126 28.443 3.451 1.00 92.62 101 GLN A CA 1
ATOM 813 C C . GLN A 1 101 ? -3.734 27.143 2.732 1.00 92.62 101 GLN A C 1
ATOM 815 O O . GLN A 1 101 ? -2.734 27.109 2.013 1.00 92.62 101 GLN A O 1
ATOM 820 N N . VAL A 1 102 ? -4.575 26.108 2.842 1.00 94.44 102 VAL A N 1
ATOM 821 C CA . VAL A 1 102 ? -4.365 24.829 2.150 1.00 94.44 102 VAL A CA 1
ATOM 822 C C . VAL A 1 102 ? -4.353 25.035 0.623 1.00 94.44 102 VAL A C 1
ATOM 824 O O . VAL A 1 102 ? -5.359 25.468 0.044 1.00 94.44 102 VAL A O 1
ATOM 827 N N . PRO A 1 103 ? -3.241 24.726 -0.070 1.00 93.00 103 PRO A N 1
ATOM 828 C CA . PRO A 1 103 ? -3.158 24.859 -1.517 1.00 93.00 103 PRO A CA 1
ATOM 829 C C . PRO A 1 103 ? -4.007 23.793 -2.218 1.00 93.00 103 PRO A C 1
ATOM 831 O O . PRO A 1 103 ? -3.905 22.601 -1.930 1.00 93.00 103 PRO A O 1
ATOM 834 N N . LYS A 1 104 ? -4.801 24.212 -3.212 1.00 94.81 104 LYS A N 1
ATOM 835 C CA . LYS A 1 104 ? -5.528 23.287 -4.094 1.00 94.81 104 LYS A CA 1
ATOM 836 C C . LYS A 1 104 ? -4.589 22.715 -5.148 1.00 94.81 104 LYS A C 1
ATOM 838 O O . LYS A 1 104 ? -4.019 23.470 -5.935 1.00 94.81 104 LYS A O 1
ATOM 843 N N . THR A 1 105 ? -4.438 21.396 -5.184 1.00 93.19 105 THR A N 1
ATOM 844 C CA . THR A 1 105 ? -3.497 20.722 -6.082 1.00 93.19 105 THR A CA 1
ATOM 845 C C . THR A 1 105 ? -3.956 19.309 -6.433 1.00 93.19 105 THR A C 1
ATOM 847 O O . THR A 1 105 ? -4.666 18.654 -5.679 1.00 93.19 105 THR A O 1
ATOM 850 N N . HIS A 1 106 ? -3.527 18.843 -7.604 1.00 91.44 106 HIS A N 1
ATOM 851 C CA . HIS A 1 106 ? -3.627 17.443 -8.028 1.00 91.44 106 HIS A CA 1
ATOM 852 C C . HIS A 1 106 ? -2.238 16.884 -8.381 1.00 91.44 106 HIS A C 1
ATOM 854 O O . HIS A 1 106 ? -2.116 15.887 -9.090 1.00 91.44 106 HIS A O 1
ATOM 860 N N . GLU A 1 107 ? -1.170 17.579 -7.974 1.00 91.62 107 GLU A N 1
ATOM 861 C CA . GLU A 1 107 ? 0.195 17.145 -8.244 1.00 91.62 107 GLU A CA 1
ATOM 862 C C . GLU A 1 107 ? 0.553 15.945 -7.368 1.00 91.62 107 GLU A C 1
ATOM 864 O O . GLU A 1 107 ? 0.508 16.026 -6.143 1.00 91.62 107 GLU A O 1
ATOM 869 N N . LEU A 1 108 ? 0.999 14.857 -8.000 1.00 90.31 108 LEU A N 1
ATOM 870 C CA . LEU A 1 108 ? 1.444 13.647 -7.303 1.00 90.31 108 LEU A CA 1
ATOM 871 C C . LEU A 1 108 ? 2.550 13.935 -6.275 1.00 90.31 108 LEU A C 1
ATOM 873 O O . LEU A 1 108 ? 2.491 13.447 -5.157 1.00 90.31 108 LEU A O 1
ATOM 877 N N . ILE A 1 109 ? 3.514 14.792 -6.629 1.00 93.31 109 ILE A N 1
ATOM 878 C CA . ILE A 1 109 ? 4.631 15.166 -5.743 1.00 93.31 109 ILE A CA 1
ATOM 879 C C . ILE A 1 109 ? 4.116 15.855 -4.471 1.00 93.31 109 ILE A C 1
ATOM 881 O O . ILE A 1 109 ? 4.693 15.693 -3.400 1.00 93.31 109 ILE A O 1
ATOM 885 N N . ALA A 1 110 ? 3.022 16.614 -4.583 1.00 94.50 110 ALA A N 1
ATOM 886 C CA . ALA A 1 110 ? 2.405 17.268 -3.439 1.00 94.50 110 ALA A CA 1
ATOM 887 C C . ALA A 1 110 ? 1.791 16.237 -2.483 1.00 94.50 110 ALA A C 1
ATOM 889 O O . ALA A 1 110 ? 1.980 16.357 -1.275 1.00 94.50 110 ALA A O 1
ATOM 890 N N . ALA A 1 111 ? 1.112 15.215 -3.022 1.00 94.50 111 ALA A N 1
ATOM 891 C CA . ALA A 1 111 ? 0.597 14.100 -2.230 1.00 94.50 111 ALA A CA 1
ATOM 892 C C . ALA A 1 111 ? 1.730 13.322 -1.554 1.00 94.50 111 ALA A C 1
ATOM 894 O O . ALA A 1 111 ? 1.709 13.178 -0.340 1.00 94.50 111 ALA A O 1
ATOM 895 N N . GLU A 1 112 ? 2.748 12.901 -2.306 1.00 93.75 112 GLU A N 1
ATOM 896 C CA . GLU A 1 112 ? 3.893 12.145 -1.777 1.00 93.75 112 GLU A CA 1
ATOM 897 C C . GLU A 1 112 ? 4.612 12.902 -0.646 1.00 93.75 112 GLU A C 1
ATOM 899 O O . GLU A 1 112 ? 4.954 12.306 0.370 1.00 93.75 112 GLU A O 1
ATOM 904 N N . ALA A 1 113 ? 4.795 14.220 -0.784 1.00 94.56 113 ALA A N 1
ATOM 905 C CA . ALA A 1 113 ? 5.379 15.057 0.265 1.00 94.56 113 ALA A CA 1
ATOM 906 C C . ALA A 1 113 ? 4.501 15.116 1.529 1.00 94.56 113 ALA A C 1
ATOM 908 O O . ALA A 1 113 ? 5.011 15.006 2.640 1.00 94.56 113 ALA A O 1
ATOM 909 N N . LEU A 1 114 ? 3.182 15.277 1.376 1.00 94.56 114 LEU A N 1
ATOM 910 C CA . LEU A 1 114 ? 2.261 15.338 2.516 1.00 94.56 114 LEU A CA 1
ATOM 911 C C . LEU A 1 114 ? 2.188 13.995 3.258 1.00 94.56 114 LEU A C 1
ATOM 913 O O . LEU A 1 114 ? 2.139 13.966 4.484 1.00 94.56 114 LEU A O 1
ATOM 917 N N . LEU A 1 115 ? 2.200 12.890 2.512 1.00 93.06 115 LEU A N 1
ATOM 918 C CA . LEU A 1 115 ? 2.136 11.536 3.058 1.00 93.06 115 LEU A CA 1
ATOM 919 C C . LEU A 1 115 ? 3.425 11.140 3.771 1.00 93.06 115 LEU A C 1
ATOM 921 O O . LEU A 1 115 ? 3.352 10.564 4.849 1.00 93.06 115 LEU A O 1
ATOM 925 N N . GLU A 1 116 ? 4.589 11.517 3.240 1.00 92.94 116 GLU A N 1
ATOM 926 C CA . GLU A 1 116 ? 5.867 11.325 3.936 1.00 92.94 116 GLU A CA 1
ATOM 927 C C . GLU A 1 116 ? 5.888 12.051 5.287 1.00 92.94 116 GLU A C 1
ATOM 929 O O . GLU A 1 116 ? 6.411 11.528 6.270 1.00 92.94 116 GLU A O 1
ATOM 934 N N . MET A 1 117 ? 5.297 13.247 5.371 1.00 91.50 117 MET A N 1
ATOM 935 C CA . MET A 1 117 ? 5.137 13.925 6.657 1.00 91.50 117 MET A CA 1
ATOM 936 C C . MET A 1 117 ? 4.172 13.167 7.573 1.00 91.50 117 MET A C 1
ATOM 938 O O . MET A 1 117 ? 4.463 13.026 8.756 1.00 91.50 117 MET A O 1
ATOM 942 N N . ALA A 1 118 ? 3.058 12.658 7.040 1.00 89.75 118 ALA A N 1
ATOM 943 C CA . ALA A 1 118 ? 2.066 11.917 7.816 1.00 89.75 118 ALA A CA 1
ATOM 944 C C . ALA A 1 118 ? 2.625 10.607 8.404 1.00 89.75 118 ALA A C 1
ATOM 946 O O . ALA A 1 118 ? 2.357 10.304 9.561 1.00 89.75 118 ALA A O 1
ATOM 947 N N . GLU A 1 119 ? 3.436 9.858 7.651 1.00 87.12 119 GLU A N 1
ATOM 948 C CA . GLU A 1 119 ? 4.047 8.600 8.113 1.00 87.12 119 GLU A CA 1
ATOM 949 C C . GLU A 1 119 ? 5.031 8.789 9.276 1.00 87.12 119 GLU A C 1
ATOM 951 O O . GLU A 1 119 ? 5.208 7.884 10.088 1.00 87.12 119 GLU A O 1
ATOM 956 N N . ASN A 1 120 ? 5.667 9.960 9.368 1.00 85.06 120 ASN A N 1
ATOM 957 C CA . ASN A 1 120 ? 6.683 10.258 10.380 1.00 85.06 120 ASN A CA 1
ATOM 958 C C . ASN A 1 120 ? 6.128 10.972 11.628 1.00 85.06 120 ASN A C 1
ATOM 960 O O . ASN A 1 120 ? 6.896 11.296 12.536 1.00 85.06 120 ASN A O 1
ATOM 964 N N . MET A 1 121 ? 4.825 11.257 11.677 1.00 81.94 121 MET A N 1
ATOM 965 C CA . MET A 1 121 ? 4.195 12.037 12.749 1.00 81.94 121 MET A CA 1
ATOM 966 C C . MET A 1 121 ? 3.370 11.162 13.700 1.00 81.94 121 MET A C 1
ATOM 968 O O . MET A 1 121 ? 2.954 10.057 13.357 1.00 81.94 121 MET A O 1
ATOM 972 N N . SER A 1 122 ? 3.130 11.658 14.921 1.00 74.50 122 SER A N 1
ATOM 973 C CA . SER A 1 122 ? 2.290 10.955 15.897 1.00 74.50 122 SER A CA 1
ATOM 974 C C . SER A 1 122 ? 0.827 10.887 15.444 1.00 74.50 122 SER A C 1
ATOM 976 O O . SER A 1 122 ? 0.337 11.749 14.708 1.00 74.50 122 SER A O 1
ATOM 978 N N . LEU A 1 123 ? 0.113 9.870 15.939 1.00 72.69 123 LEU A N 1
ATOM 979 C CA . LEU A 1 123 ? -1.302 9.618 15.636 1.00 72.69 123 LEU A CA 1
ATOM 980 C C . LEU A 1 123 ? -2.211 10.826 15.928 1.00 72.69 123 LEU A C 1
ATOM 982 O O . LEU A 1 123 ? -3.209 11.012 15.234 1.00 72.69 123 LEU A O 1
ATOM 986 N N . ASP A 1 124 ? -1.833 11.688 16.874 1.00 78.50 124 ASP A N 1
ATOM 987 C CA . ASP A 1 124 ? -2.587 12.888 17.260 1.00 78.50 124 ASP A CA 1
ATOM 988 C C . ASP A 1 124 ? -2.770 13.891 16.107 1.00 78.50 124 ASP A C 1
ATOM 990 O O . ASP A 1 124 ? -3.736 14.655 16.084 1.00 78.50 124 ASP A O 1
ATOM 994 N N . TYR A 1 125 ? -1.866 13.883 15.121 1.00 82.94 125 TYR A N 1
ATOM 995 C CA . TYR A 1 125 ? -1.933 14.776 13.961 1.00 82.94 125 TYR A CA 1
ATOM 996 C C . TYR A 1 125 ? -2.665 14.164 12.762 1.00 82.94 125 TYR A C 1
ATOM 998 O O . TYR A 1 125 ? -2.910 14.866 11.778 1.00 82.94 125 TYR A O 1
ATOM 1006 N N . GLN A 1 126 ? -3.058 12.889 12.826 1.00 84.19 126 GLN A N 1
ATOM 1007 C CA . GLN A 1 126 ? -3.654 12.175 11.695 1.00 84.19 126 GLN A CA 1
ATOM 1008 C C . GLN A 1 126 ? -4.915 12.870 11.163 1.00 84.19 126 GLN A C 1
ATOM 1010 O O . GLN A 1 126 ? -5.053 13.048 9.953 1.00 84.19 126 GLN A O 1
ATOM 1015 N N . SER A 1 127 ? -5.815 13.305 12.050 1.00 87.44 127 SER A N 1
ATOM 1016 C CA . SER A 1 127 ? -7.053 13.997 11.665 1.00 87.44 127 SER A CA 1
ATOM 1017 C C . SER A 1 127 ? -6.764 15.299 10.913 1.00 87.44 127 SER A C 1
ATOM 1019 O O . SER A 1 127 ? -7.444 15.619 9.940 1.00 87.44 127 SER A O 1
ATOM 1021 N N . LYS A 1 128 ? -5.695 16.009 11.301 1.00 90.25 128 LYS A N 1
ATOM 1022 C CA . LYS A 1 128 ? -5.242 17.227 10.618 1.00 90.25 128 LYS A CA 1
ATOM 1023 C C . LYS A 1 128 ? -4.714 16.912 9.215 1.00 90.25 128 LYS A C 1
ATOM 1025 O O . LYS A 1 128 ? -5.054 17.609 8.262 1.00 90.25 128 LYS A O 1
ATOM 1030 N N . PHE A 1 129 ? -3.935 15.839 9.059 1.00 91.88 129 PHE A N 1
ATOM 1031 C CA . PHE A 1 129 ? -3.483 15.385 7.739 1.00 91.88 129 PHE A CA 1
ATOM 1032 C C . PHE A 1 129 ? -4.652 14.974 6.839 1.00 91.88 129 PHE A C 1
ATOM 1034 O O . PHE A 1 129 ? -4.672 15.357 5.672 1.00 91.88 129 PHE A O 1
ATOM 1041 N N . GLN A 1 130 ? -5.645 14.254 7.369 1.00 91.56 130 GLN A N 1
ATOM 1042 C CA . GLN A 1 130 ? -6.858 13.886 6.629 1.00 91.56 130 GLN A CA 1
ATOM 1043 C C . GLN A 1 130 ? -7.620 15.120 6.129 1.00 91.56 130 GLN A C 1
ATOM 1045 O O . GLN A 1 130 ? -8.019 15.170 4.962 1.00 91.56 130 GLN A O 1
ATOM 1050 N N . GLU A 1 131 ? -7.784 16.132 6.984 1.00 92.94 131 GLU A N 1
ATOM 1051 C CA . GLU A 1 131 ? -8.447 17.388 6.632 1.00 92.94 131 GLU A CA 1
ATOM 1052 C C . GLU A 1 131 ? -7.690 18.131 5.525 1.00 92.94 131 GLU A C 1
ATOM 1054 O O . GLU A 1 131 ? -8.271 18.419 4.478 1.00 92.94 131 GLU A O 1
ATOM 1059 N N . ILE A 1 132 ? -6.375 18.324 5.670 1.00 94.81 132 ILE A N 1
ATOM 1060 C CA . ILE A 1 132 ? -5.535 18.975 4.649 1.00 94.81 132 ILE A CA 1
ATOM 1061 C C . ILE A 1 132 ? -5.570 18.198 3.324 1.00 94.81 132 ILE A C 1
ATOM 1063 O O . ILE A 1 132 ? -5.695 18.783 2.242 1.00 94.81 132 ILE A O 1
ATOM 1067 N N . TYR A 1 133 ? -5.496 16.867 3.379 1.00 95.31 133 TYR A N 1
ATOM 1068 C CA . TYR A 1 133 ? -5.538 16.005 2.196 1.00 95.31 133 TYR A CA 1
ATOM 1069 C C . TYR A 1 133 ? -6.879 16.111 1.450 1.00 95.31 133 TYR A C 1
ATOM 1071 O O . TYR A 1 133 ? -6.944 16.063 0.216 1.00 95.31 133 TYR A O 1
ATOM 1079 N N . LYS A 1 134 ? -7.968 16.310 2.195 1.00 94.69 134 LYS A N 1
ATOM 1080 C CA . LYS A 1 134 ? -9.305 16.539 1.651 1.00 94.69 134 LYS A CA 1
ATOM 1081 C C . LYS A 1 134 ? -9.461 17.949 1.080 1.00 94.69 134 LYS A C 1
ATOM 1083 O O . LYS A 1 134 ? -9.925 18.090 -0.051 1.00 94.69 134 LYS A O 1
ATOM 1088 N N . GLU A 1 135 ? -9.062 18.980 1.822 1.00 95.44 135 GLU A N 1
ATOM 1089 C CA . GLU A 1 135 ? -9.193 20.389 1.425 1.00 95.44 135 GLU A CA 1
ATOM 1090 C C . GLU A 1 135 ? -8.331 20.756 0.212 1.00 95.44 135 GLU A C 1
ATOM 1092 O O . GLU A 1 135 ? -8.757 21.531 -0.651 1.00 95.44 135 GLU A O 1
ATOM 1097 N N . SER A 1 136 ? -7.149 20.145 0.097 1.00 95.81 136 SER A N 1
ATOM 1098 C CA . SER A 1 136 ? -6.255 20.310 -1.055 1.00 95.81 136 SER A CA 1
ATOM 1099 C C . SER A 1 136 ? -6.813 19.718 -2.355 1.00 95.81 136 SER A C 1
ATOM 1101 O O . SER A 1 136 ? -6.370 20.098 -3.439 1.00 95.81 136 SER A O 1
ATOM 1103 N N . GLY A 1 137 ? -7.809 18.827 -2.276 1.00 95.44 137 GLY A N 1
ATOM 1104 C CA . GLY A 1 137 ? -8.400 18.138 -3.427 1.00 95.44 137 GLY A CA 1
ATOM 1105 C C . GLY A 1 137 ? -7.688 16.842 -3.828 1.00 95.44 137 GLY A C 1
ATOM 1106 O O . GLY A 1 137 ? -8.148 16.166 -4.753 1.00 95.44 137 GLY A O 1
ATOM 1107 N N . LEU A 1 138 ? -6.626 16.454 -3.115 1.00 96.06 138 LEU A N 1
ATOM 1108 C CA . LEU A 1 138 ? -5.875 15.220 -3.362 1.00 96.06 138 LEU A CA 1
ATOM 1109 C C . LEU A 1 138 ? -6.740 13.974 -3.133 1.00 96.06 138 LEU A C 1
ATOM 1111 O O . LEU A 1 138 ? -6.777 13.091 -3.990 1.00 96.06 138 LEU A O 1
ATOM 1115 N N . LEU A 1 139 ? -7.551 13.957 -2.067 1.00 95.50 139 LEU A N 1
ATOM 1116 C CA . LEU A 1 139 ? -8.500 12.863 -1.820 1.00 95.50 139 LEU A CA 1
ATOM 1117 C C . LEU A 1 139 ? -9.450 12.656 -3.004 1.00 95.50 139 LEU A C 1
ATOM 1119 O O . LEU A 1 139 ? -9.639 11.545 -3.492 1.00 95.50 139 LEU A O 1
ATOM 1123 N N . ALA A 1 140 ? -10.042 13.742 -3.505 1.00 94.88 140 ALA A N 1
ATOM 1124 C CA . ALA A 1 140 ? -10.971 13.671 -4.627 1.00 94.88 140 ALA A CA 1
ATOM 1125 C C . ALA A 1 140 ? -10.285 13.178 -5.913 1.00 94.88 140 ALA A C 1
ATOM 1127 O O . ALA A 1 140 ? -10.915 12.485 -6.719 1.00 94.88 140 ALA A O 1
ATOM 1128 N N . TYR A 1 141 ? -9.009 13.524 -6.102 1.00 95.12 141 TYR A N 1
ATOM 1129 C CA . TYR A 1 141 ? -8.199 13.045 -7.215 1.00 95.12 141 TYR A CA 1
ATOM 1130 C C . TYR A 1 141 ? -7.937 11.535 -7.126 1.00 95.12 141 TYR A C 1
ATOM 1132 O O . TYR A 1 141 ? -8.191 10.825 -8.100 1.00 95.12 141 TYR A O 1
ATOM 1140 N N . ASP A 1 142 ? -7.534 11.017 -5.968 1.00 95.44 142 ASP A N 1
ATOM 1141 C CA . ASP A 1 142 ? -7.260 9.586 -5.791 1.00 95.44 142 ASP A CA 1
ATOM 1142 C C . ASP A 1 142 ? -8.524 8.733 -5.903 1.00 95.44 142 ASP A C 1
ATOM 1144 O O . ASP A 1 142 ? -8.545 7.734 -6.628 1.00 95.44 142 ASP A O 1
ATOM 1148 N N . LEU A 1 143 ? -9.636 9.180 -5.315 1.00 94.56 143 LEU A N 1
ATOM 1149 C CA . LEU A 1 143 ? -10.930 8.510 -5.480 1.00 94.56 143 LEU A CA 1
ATOM 1150 C C . LEU A 1 143 ? -11.389 8.502 -6.947 1.00 94.56 143 LEU A C 1
ATOM 1152 O O . LEU A 1 143 ? -11.971 7.522 -7.426 1.00 94.56 143 LEU A O 1
ATOM 1156 N N . ARG A 1 144 ? -11.115 9.578 -7.698 1.00 94.12 144 ARG A N 1
ATOM 1157 C CA . ARG A 1 144 ? -11.376 9.630 -9.144 1.00 94.12 144 ARG A CA 1
ATOM 1158 C C . ARG A 1 144 ? -10.470 8.658 -9.902 1.00 94.12 144 ARG A C 1
ATOM 1160 O O . ARG A 1 144 ? -10.958 7.988 -10.813 1.00 94.12 144 ARG A O 1
ATOM 1167 N N . THR A 1 145 ? -9.200 8.560 -9.520 1.00 93.56 145 THR A N 1
ATOM 1168 C CA . THR A 1 145 ? -8.225 7.632 -10.104 1.00 93.56 145 THR A CA 1
ATOM 1169 C C . THR A 1 145 ? -8.675 6.186 -9.934 1.00 93.56 145 THR A C 1
ATOM 1171 O O . THR A 1 145 ? -8.719 5.453 -10.919 1.00 93.56 145 THR A O 1
ATOM 1174 N N . LEU A 1 146 ? -9.131 5.789 -8.742 1.00 93.19 146 LEU A N 1
ATOM 1175 C CA . LEU A 1 146 ? -9.675 4.444 -8.521 1.00 93.19 146 LEU A CA 1
ATOM 1176 C C . LEU A 1 146 ? -10.904 4.149 -9.385 1.00 93.19 146 LEU A C 1
ATOM 1178 O O . LEU A 1 146 ? -11.059 3.033 -9.878 1.00 93.19 146 LEU A O 1
ATOM 1182 N N . LYS A 1 147 ? -11.768 5.150 -9.595 1.00 89.81 147 LYS A N 1
ATOM 1183 C CA . LYS A 1 147 ? -13.043 4.966 -10.294 1.00 89.81 147 LYS A CA 1
ATOM 1184 C C . LYS A 1 147 ? -12.927 4.931 -11.819 1.00 89.81 147 LYS A C 1
ATOM 1186 O O . LYS A 1 147 ? -13.696 4.204 -12.447 1.00 89.81 147 LYS A O 1
ATOM 1191 N N . TYR A 1 148 ? -12.055 5.747 -12.410 1.00 88.31 148 TYR A N 1
ATOM 1192 C CA . TYR A 1 148 ? -12.055 5.983 -13.861 1.00 88.31 148 TYR A CA 1
ATOM 1193 C C . TYR A 1 148 ? -10.724 5.699 -14.557 1.00 88.31 148 TYR A C 1
ATOM 1195 O O . TYR A 1 148 ? -10.698 5.666 -15.786 1.00 88.31 148 TYR A O 1
ATOM 1203 N N . ASN A 1 149 ? -9.624 5.527 -13.821 1.00 84.62 149 ASN A N 1
ATOM 1204 C CA . ASN A 1 149 ? -8.345 5.212 -14.443 1.00 84.62 149 ASN A CA 1
ATOM 1205 C C . ASN A 1 149 ? -8.232 3.697 -14.663 1.00 84.62 149 ASN A C 1
ATOM 1207 O O . ASN A 1 149 ? -8.607 2.905 -13.804 1.00 84.62 149 ASN A O 1
ATOM 1211 N N . ASN A 1 150 ? -7.694 3.297 -15.814 1.00 82.06 150 ASN A N 1
ATOM 1212 C CA . ASN A 1 150 ? -7.427 1.893 -16.135 1.00 82.06 150 ASN A CA 1
ATOM 1213 C C . ASN A 1 150 ? -5.970 1.499 -15.853 1.00 82.06 150 ASN A C 1
ATOM 1215 O O . ASN A 1 150 ? -5.640 0.315 -15.882 1.00 82.06 150 ASN A O 1
ATOM 1219 N N . LEU A 1 151 ? -5.092 2.472 -15.590 1.00 85.31 151 LEU A N 1
ATOM 1220 C CA . LEU A 1 151 ? -3.685 2.222 -15.298 1.00 85.31 151 LEU A CA 1
ATOM 1221 C C . LEU A 1 151 ? -3.538 1.654 -13.883 1.00 85.31 151 LEU A C 1
ATOM 1223 O O . LEU A 1 151 ? -3.831 2.330 -12.897 1.00 85.31 151 LEU A O 1
ATOM 1227 N N . SER A 1 152 ? -3.064 0.410 -13.786 1.00 84.88 152 SER A N 1
ATOM 1228 C CA . SER A 1 152 ? -2.858 -0.272 -12.504 1.00 84.88 152 SER A CA 1
ATOM 1229 C C . SER A 1 152 ? -1.858 0.458 -11.607 1.00 84.88 152 SER A C 1
ATOM 1231 O O . SER A 1 152 ? -2.076 0.516 -10.407 1.00 84.88 152 SER A O 1
ATOM 1233 N N . GLU A 1 153 ? -0.815 1.069 -12.177 1.00 89.31 153 GLU A N 1
ATOM 1234 C CA . GLU A 1 153 ? 0.210 1.807 -11.424 1.00 89.31 153 GLU A CA 1
ATOM 1235 C C . GLU A 1 153 ? -0.377 3.016 -10.677 1.00 89.31 153 GLU A C 1
ATOM 1237 O O . GLU A 1 153 ? -0.112 3.204 -9.495 1.00 89.31 153 GLU A O 1
ATOM 1242 N N . ASP A 1 154 ? -1.221 3.815 -11.334 1.00 90.31 154 ASP A N 1
ATOM 1243 C CA . ASP A 1 154 ? -1.819 4.993 -10.697 1.00 90.31 154 ASP A CA 1
ATOM 1244 C C . ASP A 1 154 ? -2.868 4.601 -9.650 1.00 90.31 154 ASP A C 1
ATOM 1246 O O . ASP A 1 154 ? -2.990 5.254 -8.618 1.00 90.31 154 ASP A O 1
ATOM 1250 N N . ARG A 1 155 ? -3.609 3.512 -9.892 1.00 93.81 155 ARG A N 1
ATOM 1251 C CA . ARG A 1 155 ? -4.555 2.967 -8.909 1.00 93.81 155 ARG A CA 1
ATOM 1252 C C . ARG A 1 155 ? -3.837 2.390 -7.696 1.00 93.81 155 ARG A C 1
ATOM 1254 O O . ARG A 1 155 ? -4.313 2.587 -6.588 1.00 93.81 155 ARG A O 1
ATOM 1261 N N . ALA A 1 156 ? -2.706 1.713 -7.899 1.00 94.31 156 ALA A N 1
ATOM 1262 C CA . ALA A 1 156 ? -1.871 1.216 -6.812 1.00 94.31 156 ALA A CA 1
ATOM 1263 C C . ALA A 1 156 ? -1.395 2.374 -5.927 1.00 94.31 156 ALA A C 1
ATOM 1265 O O . ALA A 1 156 ? -1.650 2.342 -4.728 1.00 94.31 156 ALA A O 1
ATOM 1266 N N . ARG A 1 157 ? -0.845 3.444 -6.523 1.00 94.06 157 ARG A N 1
ATOM 1267 C CA . ARG A 1 157 ? -0.445 4.647 -5.769 1.00 94.06 157 ARG A CA 1
ATOM 1268 C C . ARG A 1 157 ? -1.615 5.273 -5.007 1.00 94.06 157 ARG A C 1
ATOM 1270 O O . ARG A 1 157 ? -1.478 5.591 -3.835 1.00 94.06 157 ARG A O 1
ATOM 1277 N N . ALA A 1 158 ? -2.787 5.390 -5.634 1.00 95.25 158 ALA A N 1
ATOM 1278 C CA . ALA A 1 158 ? -3.978 5.901 -4.954 1.00 95.25 158 ALA A CA 1
ATOM 1279 C C . ALA A 1 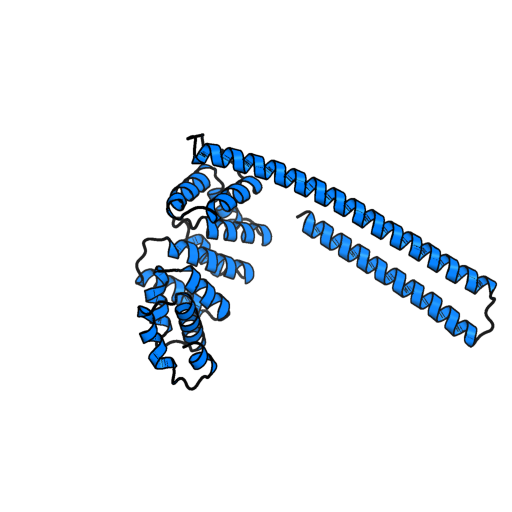158 ? -4.392 5.026 -3.753 1.00 95.25 158 ALA A C 1
ATOM 1281 O O . ALA A 1 158 ? -4.792 5.554 -2.721 1.00 95.25 158 ALA A O 1
ATOM 1282 N N . LEU A 1 159 ? -4.284 3.694 -3.847 1.00 96.12 159 LEU A N 1
ATOM 1283 C CA . LEU A 1 159 ? -4.552 2.801 -2.711 1.00 96.12 159 LEU A CA 1
ATOM 1284 C C . LEU A 1 159 ? -3.509 2.957 -1.597 1.00 96.12 159 LEU A C 1
ATOM 1286 O O . LEU A 1 159 ? -3.887 2.986 -0.430 1.00 96.12 159 LEU A O 1
ATOM 1290 N N . GLU A 1 160 ? -2.227 3.103 -1.940 1.00 95.00 160 GLU A N 1
ATOM 1291 C CA . GLU A 1 160 ? -1.149 3.369 -0.974 1.00 95.00 160 GLU A CA 1
ATOM 1292 C C . GLU A 1 160 ? -1.383 4.690 -0.228 1.00 95.00 160 GLU A C 1
ATOM 1294 O O . GLU A 1 160 ? -1.324 4.732 1.000 1.00 95.00 160 GLU A O 1
ATOM 1299 N N . HIS A 1 161 ? -1.751 5.752 -0.948 1.00 94.94 161 HIS A N 1
ATOM 1300 C CA . HIS A 1 161 ? -2.097 7.037 -0.345 1.00 94.94 161 HIS A CA 1
ATOM 1301 C C . HIS A 1 161 ? -3.285 6.922 0.616 1.00 94.94 161 HIS A C 1
ATOM 1303 O O . HIS A 1 161 ? -3.230 7.420 1.742 1.00 94.94 161 HIS A O 1
ATOM 1309 N N . LEU A 1 162 ? -4.355 6.238 0.198 1.00 94.50 162 LEU A N 1
ATOM 1310 C CA . LEU A 1 162 ? -5.530 6.020 1.042 1.00 94.50 162 LEU A CA 1
ATOM 1311 C C . LEU A 1 162 ? -5.207 5.169 2.274 1.00 94.50 162 LEU A C 1
ATOM 1313 O O . LEU A 1 162 ? -5.805 5.399 3.321 1.00 94.50 162 LEU A O 1
ATOM 1317 N N . ALA A 1 163 ? -4.255 4.239 2.178 1.00 93.38 163 ALA A N 1
ATOM 1318 C CA . ALA A 1 163 ? -3.798 3.438 3.309 1.00 9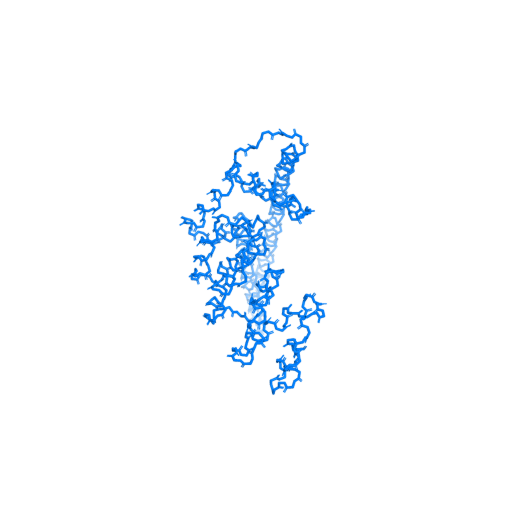3.38 163 ALA A CA 1
ATOM 1319 C C . ALA A 1 163 ? -3.078 4.285 4.372 1.00 93.38 163 ALA A C 1
ATOM 1321 O O . ALA A 1 163 ? -3.242 4.039 5.565 1.00 93.38 163 ALA A O 1
ATOM 1322 N N . ILE A 1 164 ? -2.296 5.284 3.953 1.00 92.25 164 ILE A N 1
ATOM 1323 C CA . ILE A 1 164 ? -1.579 6.199 4.858 1.00 92.25 164 ILE A CA 1
ATOM 1324 C C . ILE A 1 164 ? -2.547 7.211 5.482 1.00 92.25 164 ILE A C 1
ATOM 1326 O O . ILE A 1 164 ? -2.542 7.416 6.697 1.00 92.25 164 ILE A O 1
ATOM 1330 N N . ILE A 1 165 ? -3.406 7.829 4.663 1.00 92.38 165 ILE A N 1
ATOM 1331 C CA . ILE A 1 165 ? -4.399 8.806 5.133 1.00 92.38 165 ILE A CA 1
ATOM 1332 C C . ILE A 1 165 ? -5.446 8.139 6.022 1.00 92.38 165 ILE A C 1
ATOM 1334 O O . ILE A 1 165 ? -5.865 8.737 7.016 1.00 92.38 165 ILE A O 1
ATOM 1338 N N . ALA A 1 166 ? -5.828 6.898 5.707 1.00 90.75 166 ALA A N 1
ATOM 1339 C CA . ALA A 1 166 ? -6.777 6.099 6.473 1.00 90.75 166 ALA A CA 1
ATOM 1340 C C . ALA A 1 166 ? -8.118 6.831 6.704 1.00 90.75 166 ALA A C 1
ATOM 1342 O O . ALA A 1 166 ? -8.683 6.796 7.794 1.00 90.75 166 ALA A O 1
ATOM 1343 N N . ASP A 1 167 ? -8.623 7.527 5.676 1.00 90.25 167 ASP A N 1
ATOM 1344 C CA . ASP A 1 167 ? -9.892 8.266 5.746 1.00 90.25 167 ASP A CA 1
ATOM 1345 C C . ASP A 1 167 ? -11.089 7.308 5.850 1.00 90.25 167 ASP A C 1
ATOM 1347 O O . ASP A 1 167 ? -11.329 6.474 4.971 1.00 90.25 167 ASP A O 1
ATOM 1351 N N . THR A 1 168 ? -11.876 7.457 6.914 1.00 88.75 168 THR A N 1
ATOM 1352 C CA . THR A 1 168 ? -13.018 6.583 7.223 1.00 88.75 168 THR A CA 1
ATOM 1353 C C . THR A 1 168 ? -14.261 6.901 6.389 1.00 88.75 168 THR A C 1
ATOM 1355 O O . THR A 1 168 ? -15.177 6.081 6.300 1.00 88.75 168 THR A O 1
ATOM 1358 N N . GLY A 1 169 ? -14.297 8.054 5.711 1.00 88.00 169 GLY A N 1
ATOM 1359 C CA . GLY A 1 169 ? -15.438 8.491 4.906 1.00 88.00 169 GLY A CA 1
ATOM 1360 C C . GLY A 1 169 ? -15.656 7.703 3.609 1.00 88.00 169 GLY A C 1
ATOM 1361 O O . GLY A 1 169 ? -16.741 7.781 3.027 1.00 88.00 169 GLY A O 1
ATOM 1362 N N . ASN A 1 170 ? -14.659 6.938 3.144 1.00 87.00 170 ASN A N 1
ATOM 1363 C CA . ASN A 1 170 ? -14.647 6.349 1.798 1.00 87.00 170 ASN A CA 1
ATOM 1364 C C . ASN A 1 170 ? -14.431 4.820 1.752 1.00 87.00 170 ASN A C 1
ATOM 1366 O O . ASN A 1 170 ? -14.101 4.276 0.694 1.00 87.00 170 ASN A O 1
ATOM 1370 N N . THR A 1 171 ? -14.686 4.096 2.848 1.00 91.31 171 THR A N 1
ATOM 1371 C CA . THR A 1 171 ? -14.428 2.639 2.951 1.00 91.31 171 THR A CA 1
ATOM 1372 C C . THR A 1 171 ? -15.132 1.798 1.882 1.00 91.31 171 THR A C 1
ATOM 1374 O O . THR A 1 171 ? -14.547 0.854 1.361 1.00 91.31 171 THR A O 1
ATOM 1377 N N . LYS A 1 172 ? -16.337 2.186 1.443 1.00 92.25 172 LYS A N 1
ATOM 1378 C CA . LYS A 1 172 ? -17.083 1.475 0.382 1.00 92.25 172 LYS A CA 1
ATOM 1379 C C . LYS A 1 172 ? -16.326 1.380 -0.947 1.00 92.25 172 LYS A C 1
ATOM 1381 O O . LYS A 1 172 ? -16.549 0.453 -1.725 1.00 92.25 172 LYS A O 1
ATOM 1386 N N . ILE A 1 173 ? -15.472 2.361 -1.249 1.00 93.62 173 ILE A N 1
ATOM 1387 C CA . ILE A 1 173 ? -14.654 2.344 -2.468 1.00 93.62 173 ILE A CA 1
ATOM 1388 C C . ILE A 1 173 ? -13.547 1.299 -2.324 1.00 93.62 173 ILE A C 1
ATOM 1390 O O . ILE A 1 173 ? -13.341 0.510 -3.243 1.00 93.62 173 ILE A O 1
ATOM 1394 N N . LEU A 1 174 ? -12.908 1.234 -1.156 1.00 95.06 174 LEU A N 1
ATOM 1395 C CA . LEU A 1 174 ? -11.895 0.230 -0.840 1.00 95.06 174 LEU A CA 1
ATOM 1396 C C . LEU A 1 174 ? -12.494 -1.188 -0.839 1.00 95.06 174 LEU A C 1
ATOM 1398 O O . LEU A 1 174 ? -11.958 -2.072 -1.502 1.00 95.06 174 LEU A O 1
ATOM 1402 N N . GLU A 1 175 ? -13.667 -1.390 -0.231 1.00 93.56 175 GLU A N 1
ATOM 1403 C CA . GLU A 1 175 ? -14.402 -2.668 -0.275 1.00 93.56 175 GLU A CA 1
ATOM 1404 C C . GLU A 1 175 ? -14.681 -3.143 -1.712 1.00 93.56 175 GLU A C 1
ATOM 1406 O O . GLU A 1 175 ? -14.615 -4.337 -2.019 1.00 93.56 175 GLU A O 1
ATOM 1411 N N . LYS A 1 176 ? -14.979 -2.211 -2.627 1.00 93.75 176 LYS A N 1
ATOM 1412 C CA . LYS A 1 176 ? -15.156 -2.526 -4.048 1.00 93.75 176 LYS A CA 1
ATOM 1413 C C . LYS A 1 176 ? -13.834 -2.949 -4.699 1.00 93.75 176 LYS A C 1
ATOM 1415 O O . LYS A 1 176 ? -13.828 -3.889 -5.493 1.00 93.75 176 LYS A O 1
ATOM 1420 N N . GLU A 1 177 ? -12.730 -2.279 -4.379 1.00 94.75 177 GLU A N 1
ATOM 1421 C CA . GLU A 1 177 ? -11.404 -2.565 -4.943 1.00 94.75 177 GLU A CA 1
ATOM 1422 C C . GLU A 1 177 ? -10.800 -3.892 -4.456 1.00 94.75 177 GLU A C 1
ATOM 1424 O O . GLU A 1 177 ? -10.066 -4.550 -5.194 1.00 94.75 177 GLU A O 1
ATOM 1429 N N . ILE A 1 178 ? -11.203 -4.394 -3.289 1.00 95.31 178 ILE A N 1
ATOM 1430 C CA . ILE A 1 178 ? -10.846 -5.752 -2.832 1.00 95.31 178 ILE A CA 1
ATOM 1431 C C . ILE A 1 178 ? -11.337 -6.834 -3.814 1.00 95.31 178 ILE A C 1
ATOM 1433 O O . ILE A 1 178 ? -10.745 -7.909 -3.936 1.00 95.31 178 ILE A O 1
ATOM 1437 N N . LYS A 1 179 ? -12.393 -6.545 -4.584 1.00 93.00 179 LYS A N 1
ATOM 1438 C CA . LYS A 1 179 ? -12.954 -7.440 -5.612 1.00 93.00 179 LYS A CA 1
ATOM 1439 C C . LYS A 1 179 ? -12.376 -7.201 -7.014 1.00 93.00 179 LYS A C 1
ATOM 1441 O O . LYS A 1 179 ? -12.827 -7.826 -7.970 1.00 93.00 179 LYS A O 1
ATOM 1446 N N . ASN A 1 180 ? -11.386 -6.321 -7.163 1.00 93.19 180 ASN A N 1
ATOM 1447 C CA . ASN A 1 180 ? -10.710 -6.042 -8.436 1.00 93.19 180 ASN A CA 1
ATOM 1448 C C . ASN A 1 180 ? -10.105 -7.323 -9.032 1.00 93.19 180 ASN A C 1
ATOM 1450 O O . ASN A 1 180 ? -9.602 -8.113 -8.260 1.00 93.19 180 ASN A O 1
ATOM 1454 N N . PRO A 1 181 ? -10.113 -7.594 -10.346 1.00 91.31 181 PRO A N 1
ATOM 1455 C CA . PRO A 1 181 ? -9.492 -8.808 -10.898 1.00 91.31 181 PRO A CA 1
ATOM 1456 C C . PRO A 1 181 ? -7.965 -8.878 -10.716 1.00 91.31 181 PRO A C 1
ATOM 1458 O O . PRO A 1 181 ? -7.412 -9.973 -10.656 1.00 91.31 181 PRO A O 1
ATOM 1461 N N . ILE A 1 182 ? -7.282 -7.737 -10.606 1.00 92.56 182 ILE A N 1
ATOM 1462 C CA . ILE A 1 182 ? -5.828 -7.662 -10.410 1.00 92.56 182 ILE A CA 1
ATOM 1463 C C . ILE A 1 182 ? -5.524 -7.897 -8.926 1.00 92.56 182 ILE A C 1
ATOM 1465 O O . ILE A 1 182 ? -5.940 -7.104 -8.079 1.00 92.56 182 ILE A O 1
ATOM 1469 N N . LEU A 1 183 ? -4.818 -8.988 -8.612 1.00 92.81 183 LEU A N 1
ATOM 1470 C CA . LEU A 1 183 ? -4.575 -9.428 -7.235 1.00 92.81 183 LEU A CA 1
ATOM 1471 C C . LEU A 1 183 ? -3.814 -8.377 -6.421 1.00 92.81 183 LEU A C 1
ATOM 1473 O O . LEU A 1 183 ? -4.193 -8.106 -5.288 1.00 92.81 183 LEU A O 1
ATOM 1477 N N . GLU A 1 184 ? -2.805 -7.741 -7.010 1.00 93.44 184 GLU A N 1
ATOM 1478 C CA . GLU A 1 184 ? -1.986 -6.717 -6.361 1.00 93.44 184 GLU A CA 1
ATOM 1479 C C . GLU A 1 184 ? -2.837 -5.526 -5.901 1.00 93.44 184 GLU A C 1
ATOM 1481 O O . GLU A 1 184 ? -2.693 -5.054 -4.776 1.00 93.44 184 GLU A O 1
ATOM 1486 N N . LEU A 1 185 ? -3.791 -5.086 -6.732 1.00 94.38 185 LEU A N 1
ATOM 1487 C CA . LEU A 1 185 ? -4.719 -4.012 -6.366 1.00 94.38 185 LEU A CA 1
ATOM 1488 C C . LEU A 1 185 ? -5.684 -4.448 -5.263 1.00 94.38 185 LEU A C 1
ATOM 1490 O O . LEU A 1 185 ? -5.998 -3.660 -4.379 1.00 94.38 185 LEU A O 1
ATOM 1494 N N . SER A 1 186 ? -6.139 -5.701 -5.283 1.00 95.62 186 SER A N 1
ATOM 1495 C CA . SER A 1 186 ? -6.996 -6.230 -4.219 1.00 95.62 186 SER A CA 1
ATOM 1496 C C . SER A 1 186 ? -6.277 -6.341 -2.878 1.00 95.62 186 SER A C 1
ATOM 1498 O O . SER A 1 186 ? -6.897 -6.081 -1.852 1.00 95.62 186 SER A O 1
ATOM 1500 N N . ILE A 1 187 ? -4.988 -6.692 -2.882 1.00 96.69 187 ILE A N 1
ATOM 1501 C CA . ILE A 1 187 ? -4.151 -6.733 -1.676 1.00 96.69 187 ILE A CA 1
ATOM 1502 C C . ILE A 1 187 ? -3.964 -5.321 -1.120 1.00 96.69 187 ILE A C 1
ATOM 1504 O O . ILE A 1 187 ? -4.240 -5.089 0.054 1.00 96.69 187 ILE A O 1
ATOM 1508 N N . LEU A 1 188 ? -3.576 -4.358 -1.964 1.00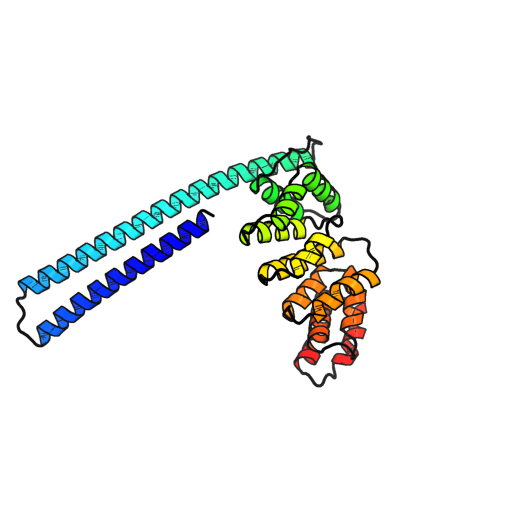 96.88 188 LEU A N 1
ATOM 1509 C CA . LEU A 1 188 ? -3.421 -2.963 -1.538 1.00 96.88 188 LEU A CA 1
ATOM 1510 C C . LEU A 1 188 ? -4.734 -2.384 -0.998 1.00 96.88 188 LEU A C 1
ATOM 1512 O O . LEU A 1 188 ? -4.728 -1.682 0.007 1.00 96.88 188 LEU A O 1
ATOM 1516 N N . ALA A 1 189 ? -5.867 -2.715 -1.620 1.00 96.94 189 ALA A N 1
ATOM 1517 C CA . ALA A 1 189 ? -7.178 -2.294 -1.141 1.00 96.94 189 ALA A CA 1
ATOM 1518 C C . ALA A 1 189 ? -7.543 -2.927 0.207 1.00 96.94 189 ALA A C 1
ATOM 1520 O O . ALA A 1 189 ? -8.124 -2.245 1.046 1.00 96.94 189 ALA A O 1
ATOM 1521 N N . LEU A 1 190 ? -7.185 -4.196 0.432 1.00 97.50 190 LEU A N 1
ATOM 1522 C CA . LEU A 1 190 ? -7.378 -4.868 1.716 1.00 97.50 190 LEU A CA 1
ATOM 1523 C C . LEU A 1 190 ? -6.551 -4.202 2.819 1.00 97.50 190 LEU A C 1
ATOM 1525 O O . LEU A 1 190 ? -7.087 -3.908 3.883 1.00 97.50 190 LEU A O 1
ATOM 1529 N N . PHE A 1 191 ? -5.276 -3.914 2.558 1.00 97.19 191 PHE A N 1
ATOM 1530 C CA . PHE A 1 191 ? -4.404 -3.242 3.523 1.00 97.19 191 PHE A CA 1
ATOM 1531 C C . PHE A 1 191 ? -4.846 -1.808 3.803 1.00 97.19 191 PHE A C 1
ATOM 1533 O O . PHE A 1 191 ? -4.880 -1.395 4.961 1.00 97.19 191 PHE A O 1
ATOM 1540 N N . ALA A 1 192 ? -5.252 -1.067 2.769 1.00 96.44 192 ALA A N 1
ATOM 1541 C CA . ALA A 1 192 ? -5.842 0.254 2.943 1.00 96.44 192 ALA A CA 1
ATOM 1542 C C . ALA A 1 192 ? -7.108 0.183 3.804 1.00 96.44 192 ALA A C 1
ATOM 1544 O O . ALA A 1 192 ? -7.256 0.962 4.739 1.00 96.44 192 ALA A O 1
ATOM 1545 N N . LEU A 1 193 ? -7.991 -0.788 3.539 1.00 96.88 193 LEU A N 1
ATOM 1546 C CA . LEU A 1 193 ? -9.219 -0.980 4.305 1.00 96.88 193 LEU A CA 1
ATOM 1547 C C . LEU A 1 193 ? -8.932 -1.334 5.771 1.00 96.88 193 LEU A C 1
ATOM 1549 O O . LEU A 1 193 ? -9.575 -0.776 6.656 1.00 96.88 193 LEU A O 1
ATOM 1553 N N . ALA A 1 194 ? -7.968 -2.223 6.026 1.00 96.31 194 ALA A N 1
ATOM 1554 C CA . ALA A 1 194 ? -7.530 -2.590 7.371 1.00 96.31 194 ALA A CA 1
ATOM 1555 C C . ALA A 1 194 ? -7.015 -1.369 8.143 1.00 96.31 194 ALA A C 1
ATOM 1557 O O . ALA A 1 194 ? -7.549 -1.064 9.205 1.00 96.31 194 ALA A O 1
ATOM 1558 N N . LYS A 1 195 ? -6.091 -0.592 7.561 1.00 93.75 195 LYS A N 1
ATOM 1559 C CA . LYS A 1 195 ? -5.577 0.640 8.183 1.00 93.75 195 LYS A CA 1
ATOM 1560 C C . LYS A 1 195 ? -6.666 1.686 8.424 1.00 93.75 195 LYS A C 1
ATOM 1562 O O . LYS A 1 195 ? -6.675 2.339 9.465 1.00 93.75 195 LYS A O 1
ATOM 1567 N N . THR A 1 196 ? -7.604 1.848 7.489 1.00 93.44 196 THR A N 1
ATOM 1568 C CA . THR A 1 196 ? -8.756 2.739 7.682 1.00 93.44 196 THR A CA 1
ATOM 1569 C C . THR A 1 196 ? -9.625 2.279 8.850 1.00 93.44 196 THR A C 1
ATOM 1571 O O . THR A 1 196 ? -10.039 3.104 9.661 1.00 93.44 196 THR A O 1
ATOM 1574 N N . TYR A 1 197 ? -9.900 0.977 8.959 1.00 94.06 197 TYR A N 1
ATOM 1575 C CA . TYR A 1 197 ? -10.723 0.449 10.041 1.00 94.06 197 TYR A CA 1
ATOM 1576 C C . TYR A 1 197 ? -10.008 0.351 11.381 1.00 94.06 197 TYR A C 1
ATOM 1578 O O . TYR A 1 197 ? -10.698 0.437 12.389 1.00 94.06 197 TYR A O 1
ATOM 1586 N N . ALA A 1 198 ? -8.680 0.266 11.427 1.00 91.56 198 ALA A N 1
ATOM 1587 C CA . ALA A 1 198 ? -7.917 0.398 12.668 1.00 91.56 198 ALA A CA 1
ATOM 1588 C C . ALA A 1 198 ? -8.190 1.738 13.362 1.00 91.56 198 ALA A C 1
ATOM 1590 O O . ALA A 1 198 ? -8.347 1.797 14.575 1.00 91.56 198 ALA A O 1
ATOM 1591 N N . LYS A 1 199 ? -8.338 2.811 12.575 1.00 86.44 199 LYS A N 1
ATOM 1592 C CA . LYS A 1 199 ? -8.579 4.173 13.081 1.00 86.44 199 LYS A CA 1
ATOM 1593 C C . LYS A 1 199 ? -10.056 4.549 13.180 1.00 86.44 199 LYS A C 1
ATOM 1595 O O . LYS A 1 199 ? -10.386 5.650 13.612 1.00 86.44 199 LYS A O 1
ATOM 1600 N N . ALA A 1 200 ? -10.954 3.679 12.730 1.00 86.62 200 ALA A N 1
ATOM 1601 C CA . ALA A 1 200 ? -12.377 3.964 12.743 1.00 86.62 200 ALA A CA 1
ATOM 1602 C C . ALA A 1 200 ? -12.986 3.620 14.107 1.00 86.62 200 ALA A C 1
ATOM 1604 O O . ALA A 1 200 ? -12.758 2.538 14.646 1.00 86.62 200 ALA A O 1
ATOM 1605 N N . GLU A 1 201 ? -13.842 4.501 14.624 1.00 85.56 201 GLU A N 1
ATOM 1606 C CA . GLU A 1 201 ? -14.692 4.208 15.781 1.00 85.56 201 GLU A CA 1
ATOM 1607 C C . GLU A 1 201 ? -15.826 3.259 15.363 1.00 85.56 201 GLU A C 1
ATOM 1609 O O . GLU A 1 201 ? -16.963 3.669 15.112 1.00 85.56 201 GLU A O 1
ATOM 1614 N N . ILE A 1 202 ? -15.505 1.974 15.209 1.00 87.12 202 ILE A N 1
ATOM 1615 C CA . ILE A 1 202 ? -16.470 0.946 14.820 1.00 87.12 202 ILE A CA 1
ATOM 1616 C C . ILE A 1 202 ? -16.492 -0.210 15.810 1.00 87.12 202 ILE A C 1
ATOM 1618 O O . ILE A 1 202 ? -15.493 -0.554 16.432 1.00 87.12 202 ILE A O 1
ATOM 1622 N N . ASN A 1 203 ? -17.663 -0.825 15.958 1.00 88.56 203 ASN A N 1
ATOM 1623 C CA . ASN A 1 203 ? -17.818 -1.989 16.817 1.00 88.56 203 ASN A CA 1
ATOM 1624 C C . ASN A 1 203 ? -17.227 -3.249 16.160 1.00 88.56 203 ASN A C 1
ATOM 1626 O O . ASN A 1 203 ? -17.179 -3.388 14.935 1.00 88.56 203 ASN A O 1
ATOM 1630 N N . SER A 1 204 ? -16.837 -4.217 16.991 1.00 88.25 204 SER A N 1
ATOM 1631 C CA . SER A 1 204 ? -16.257 -5.478 16.517 1.00 88.25 204 SER A CA 1
ATOM 1632 C C . SER A 1 204 ? -17.204 -6.284 15.620 1.00 88.25 204 SER A C 1
ATOM 1634 O O . SER A 1 204 ? -16.740 -6.990 14.732 1.00 88.25 204 SER A O 1
ATOM 1636 N N . GLU A 1 205 ? -18.525 -6.169 15.796 1.00 91.38 205 GLU A N 1
ATOM 1637 C CA . GLU A 1 205 ? -19.508 -6.842 14.931 1.00 91.38 205 GLU A CA 1
ATOM 1638 C C . GLU A 1 205 ? -19.402 -6.385 13.474 1.00 91.38 205 GLU A C 1
ATOM 1640 O O . GLU A 1 205 ? -19.447 -7.207 12.562 1.00 91.38 205 GLU A O 1
ATOM 1645 N N . LYS A 1 206 ? -19.188 -5.086 13.244 1.00 91.69 206 LYS A N 1
ATOM 1646 C CA . LYS A 1 206 ? -19.033 -4.543 11.896 1.00 91.69 206 LYS A CA 1
ATOM 1647 C C . LYS A 1 206 ? -17.691 -4.916 11.269 1.00 91.69 206 LYS A C 1
ATOM 1649 O O . LYS A 1 206 ? -17.641 -5.165 10.068 1.00 91.69 206 LYS A O 1
ATOM 1654 N N . ILE A 1 207 ? -16.620 -5.014 12.067 1.00 94.38 207 ILE A N 1
ATOM 1655 C CA . ILE A 1 207 ? -15.344 -5.593 11.605 1.00 94.38 207 ILE A CA 1
ATOM 1656 C C . ILE A 1 207 ? -15.580 -7.021 11.099 1.00 94.38 207 ILE A C 1
ATOM 1658 O O . ILE A 1 207 ? -15.152 -7.358 9.996 1.00 94.38 207 ILE A O 1
ATOM 1662 N N . LEU A 1 208 ? -16.288 -7.848 11.877 1.00 94.69 208 LEU A N 1
ATOM 1663 C CA . LEU A 1 208 ? -16.595 -9.230 11.501 1.00 94.69 208 LEU A CA 1
ATOM 1664 C C . LEU A 1 208 ? -17.419 -9.295 10.209 1.00 94.69 208 LEU A C 1
ATOM 1666 O O . LEU A 1 208 ? -17.059 -10.044 9.304 1.00 94.69 208 LEU A O 1
ATOM 1670 N N . GLU A 1 209 ? -18.477 -8.487 10.098 1.00 94.38 209 GLU A N 1
ATOM 1671 C CA . GLU A 1 209 ? -19.344 -8.430 8.911 1.00 94.38 209 GLU 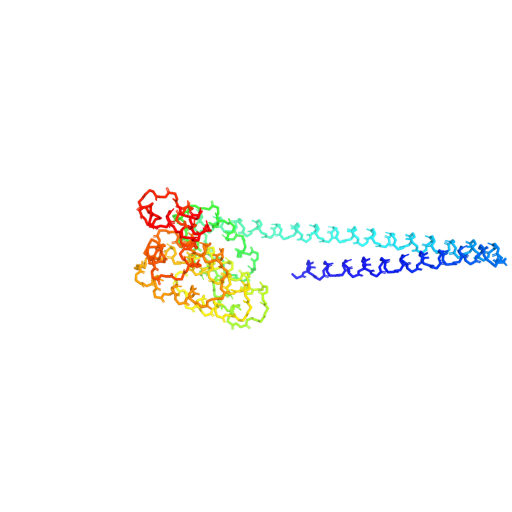A CA 1
ATOM 1672 C C . GLU A 1 209 ? -18.554 -8.141 7.624 1.00 94.38 209 GLU A C 1
ATOM 1674 O O . GLU A 1 209 ? -18.863 -8.687 6.565 1.00 94.38 209 GLU A O 1
ATOM 1679 N N . ILE A 1 210 ? -17.512 -7.313 7.717 1.00 93.62 210 ILE A N 1
ATOM 1680 C CA . ILE A 1 210 ? -16.715 -6.883 6.566 1.00 93.62 210 ILE A CA 1
ATOM 1681 C C . ILE A 1 210 ? -15.585 -7.867 6.263 1.00 93.62 210 ILE A C 1
ATOM 1683 O O . ILE A 1 210 ? -15.430 -8.289 5.117 1.00 93.62 210 ILE A O 1
ATOM 1687 N N . PHE A 1 211 ? -14.782 -8.232 7.265 1.00 95.94 211 PHE A N 1
ATOM 1688 C CA . PHE A 1 211 ? -13.543 -8.979 7.044 1.00 95.94 211 PHE A CA 1
ATOM 1689 C C . PHE A 1 211 ? -13.746 -10.489 6.943 1.00 95.94 211 PHE A C 1
ATOM 1691 O O . PHE A 1 211 ? -13.012 -11.126 6.189 1.00 95.94 211 PHE A O 1
ATOM 1698 N N . VAL A 1 212 ? -14.744 -11.076 7.615 1.00 94.69 212 VAL A N 1
ATOM 1699 C CA . VAL A 1 212 ? -14.981 -12.531 7.531 1.00 94.69 212 VAL A CA 1
ATOM 1700 C C . VAL A 1 212 ? -15.275 -12.968 6.088 1.00 94.69 212 VAL A C 1
ATOM 1702 O O . VAL A 1 212 ? -14.554 -13.835 5.594 1.00 94.69 212 VAL A O 1
ATOM 1705 N N . PRO A 1 213 ? -16.193 -12.327 5.331 1.00 94.31 213 PRO A N 1
ATOM 1706 C CA . PRO A 1 213 ? -16.427 -12.696 3.932 1.00 94.31 213 PRO A CA 1
ATOM 1707 C C . PRO A 1 213 ? -15.198 -12.531 3.026 1.00 94.31 213 PRO A C 1
ATOM 1709 O O . PRO A 1 213 ? -15.055 -13.256 2.042 1.00 94.31 213 PRO A O 1
ATOM 1712 N N . ILE A 1 214 ? -14.320 -11.569 3.332 1.00 94.19 214 ILE A N 1
ATOM 1713 C CA . ILE A 1 214 ? -13.080 -11.321 2.582 1.00 94.19 214 ILE A CA 1
ATOM 1714 C C . ILE A 1 214 ? -12.070 -12.445 2.844 1.00 94.19 214 ILE A C 1
ATOM 1716 O O . ILE A 1 214 ? -11.462 -12.967 1.911 1.00 94.19 214 ILE A O 1
ATOM 1720 N N . ILE A 1 215 ? -11.915 -12.837 4.107 1.00 94.19 215 ILE A N 1
ATOM 1721 C CA . ILE A 1 215 ? -11.013 -13.906 4.546 1.00 94.19 215 ILE A CA 1
ATOM 1722 C C . ILE A 1 215 ? -11.512 -15.280 4.066 1.00 94.19 215 ILE A C 1
ATOM 1724 O O . ILE A 1 215 ? -10.710 -16.147 3.709 1.00 94.19 215 ILE A O 1
ATOM 1728 N N . ASP A 1 216 ? -12.830 -15.469 3.989 1.00 92.12 216 ASP A N 1
ATOM 1729 C CA . ASP A 1 216 ? -13.468 -16.692 3.496 1.00 92.12 216 ASP A CA 1
ATOM 1730 C C . ASP A 1 216 ? -13.388 -16.875 1.980 1.00 92.12 216 ASP A C 1
ATOM 1732 O O . ASP A 1 216 ? -13.576 -17.992 1.495 1.00 92.12 216 ASP A O 1
ATOM 1736 N N . SER A 1 217 ? -13.084 -15.819 1.219 1.00 89.19 217 SER A N 1
ATOM 1737 C CA . SER A 1 217 ? -13.150 -15.841 -0.245 1.00 89.19 217 SER A CA 1
ATOM 1738 C C . SER A 1 217 ? -12.039 -16.664 -0.922 1.00 89.19 217 SER A C 1
ATOM 1740 O O . SER A 1 217 ? -11.924 -16.617 -2.146 1.00 89.19 217 SER A O 1
ATOM 1742 N N . ASP A 1 218 ? -11.171 -17.328 -0.145 1.00 87.06 218 ASP A N 1
ATOM 1743 C CA . ASP A 1 218 ? -9.993 -18.121 -0.548 1.00 87.06 218 ASP A CA 1
ATOM 1744 C C . ASP A 1 218 ? -9.016 -17.419 -1.517 1.00 87.06 218 ASP A C 1
ATOM 1746 O O . ASP A 1 218 ? -8.081 -18.022 -2.042 1.00 87.06 218 ASP A O 1
ATOM 1750 N N . ARG A 1 219 ? -9.180 -16.107 -1.699 1.00 91.62 219 ARG A N 1
ATOM 1751 C CA . ARG A 1 219 ? -8.451 -15.286 -2.667 1.00 91.62 219 ARG A CA 1
ATOM 1752 C C . ARG A 1 219 ? -7.055 -14.899 -2.189 1.00 91.62 219 ARG A C 1
ATOM 1754 O O . ARG A 1 219 ? -6.135 -14.766 -2.993 1.00 91.62 219 ARG A O 1
ATOM 1761 N N . PHE A 1 220 ? -6.922 -14.661 -0.891 1.00 94.31 220 PHE A N 1
ATOM 1762 C CA . PHE A 1 220 ? -5.707 -14.145 -0.273 1.00 94.31 220 PHE A CA 1
ATOM 1763 C C . PHE A 1 220 ? -4.904 -15.280 0.350 1.00 94.31 220 PHE A C 1
ATOM 1765 O O . PHE A 1 220 ? -5.479 -16.237 0.871 1.00 94.31 220 PHE A O 1
ATOM 1772 N N . SER A 1 221 ? -3.575 -15.206 0.287 1.00 93.62 221 SER A N 1
ATOM 1773 C CA . SER A 1 221 ? -2.709 -16.149 0.999 1.00 93.62 221 SER A CA 1
ATOM 1774 C C . SER A 1 221 ? -2.811 -15.939 2.514 1.00 93.62 221 SER A C 1
ATOM 1776 O O . SER A 1 221 ? -3.315 -14.916 2.974 1.00 93.62 221 SER A O 1
ATOM 1778 N N . MET A 1 222 ? -2.324 -16.909 3.293 1.00 93.31 222 MET A N 1
ATOM 1779 C CA . MET A 1 222 ? -2.283 -16.804 4.756 1.00 93.31 222 MET A CA 1
ATOM 1780 C C . MET A 1 222 ? -1.549 -15.535 5.212 1.00 93.31 222 MET A C 1
ATOM 1782 O O . MET A 1 222 ? -2.117 -14.775 5.984 1.00 93.31 222 MET A O 1
ATOM 1786 N N . GLY A 1 223 ? -0.357 -15.258 4.668 1.00 94.50 223 GLY A N 1
ATOM 1787 C CA . GLY A 1 223 ? 0.428 -14.078 5.051 1.00 94.50 223 GLY A CA 1
ATOM 1788 C C . GLY A 1 223 ? -0.251 -12.744 4.722 1.00 94.50 223 GLY A C 1
ATOM 1789 O O . GLY A 1 223 ? -0.101 -11.782 5.458 1.00 94.50 223 GLY A O 1
ATOM 1790 N N . ILE A 1 224 ? -1.060 -12.678 3.656 1.00 96.31 224 ILE A N 1
ATOM 1791 C CA . ILE A 1 224 ? -1.847 -11.467 3.359 1.00 96.31 224 ILE A CA 1
ATOM 1792 C C . ILE A 1 224 ? -2.971 -11.283 4.387 1.00 96.31 224 ILE A C 1
ATOM 1794 O O . ILE A 1 224 ? -3.270 -10.158 4.774 1.00 96.31 224 ILE A O 1
ATOM 1798 N N . ILE A 1 225 ? -3.611 -12.376 4.812 1.00 96.00 225 ILE A N 1
ATOM 1799 C CA . ILE A 1 225 ? -4.651 -12.328 5.847 1.00 96.00 225 ILE A CA 1
ATOM 1800 C C . ILE A 1 225 ? -4.031 -11.911 7.182 1.00 96.00 225 ILE A C 1
ATOM 1802 O O . ILE A 1 225 ? -4.562 -11.017 7.827 1.00 96.00 225 ILE A O 1
ATOM 1806 N N . GLU A 1 226 ? -2.909 -12.517 7.566 1.00 95.25 226 GLU A N 1
ATOM 1807 C CA . GLU A 1 226 ? -2.143 -12.171 8.768 1.00 95.25 226 GLU A CA 1
ATOM 1808 C C . GLU A 1 226 ? -1.778 -10.683 8.796 1.00 95.25 226 GLU A C 1
ATOM 1810 O O . GLU A 1 226 ? -2.145 -9.989 9.739 1.00 95.25 226 GLU A O 1
ATOM 1815 N N . GLU A 1 227 ? -1.161 -10.165 7.731 1.00 96.38 227 GLU A N 1
ATOM 1816 C CA . GLU A 1 227 ? -0.803 -8.747 7.629 1.00 96.38 227 GLU A CA 1
ATOM 1817 C C . GLU A 1 227 ? -2.041 -7.847 7.762 1.00 96.38 227 GLU A C 1
ATOM 1819 O O . GLU A 1 227 ? -2.037 -6.875 8.511 1.00 96.38 227 GLU A O 1
ATOM 1824 N N . ALA A 1 228 ? -3.150 -8.187 7.095 1.00 96.69 228 ALA A N 1
ATOM 1825 C CA . ALA A 1 228 ? -4.389 -7.421 7.213 1.00 96.69 228 ALA A CA 1
ATOM 1826 C C . ALA A 1 228 ? -4.968 -7.439 8.641 1.00 96.69 228 ALA A C 1
ATOM 1828 O O . ALA A 1 228 ? -5.541 -6.441 9.073 1.00 96.69 228 ALA A O 1
ATOM 1829 N N . LEU A 1 229 ? -4.820 -8.549 9.372 1.00 95.56 229 LEU A N 1
ATOM 1830 C CA . LEU A 1 229 ? -5.229 -8.660 10.774 1.00 95.56 229 LEU A CA 1
ATOM 1831 C C . LEU A 1 229 ? -4.341 -7.814 11.690 1.00 95.56 229 LEU A C 1
ATOM 1833 O O . LEU A 1 229 ? -4.859 -7.170 12.597 1.00 95.56 229 LEU A O 1
ATOM 1837 N N . VAL A 1 230 ? -3.032 -7.776 11.440 1.00 94.88 230 VAL A N 1
ATOM 1838 C CA . VAL A 1 230 ? -2.097 -6.917 12.181 1.00 94.88 230 VAL A CA 1
ATOM 1839 C C . VAL A 1 230 ? -2.410 -5.441 11.937 1.00 94.88 230 VAL A C 1
ATOM 1841 O O . VAL A 1 230 ? -2.491 -4.656 12.878 1.00 94.88 230 VAL A O 1
ATOM 1844 N N . LEU A 1 231 ? -2.676 -5.071 10.683 1.00 95.06 231 LEU A N 1
ATOM 1845 C CA . LEU A 1 231 ? -3.018 -3.703 10.290 1.00 95.06 231 LEU A CA 1
ATOM 1846 C C . LEU A 1 231 ? -4.346 -3.193 10.859 1.00 95.06 231 LEU A C 1
ATOM 1848 O O . LEU A 1 231 ? -4.587 -1.993 10.783 1.00 95.06 231 LEU A O 1
ATOM 1852 N N . LEU A 1 232 ? -5.208 -4.069 11.387 1.00 93.94 232 LEU A N 1
ATOM 1853 C CA . LEU A 1 232 ? -6.432 -3.685 12.098 1.00 93.94 232 LEU A CA 1
ATOM 1854 C C . LEU A 1 232 ? -6.170 -3.214 13.538 1.00 93.94 232 LEU A C 1
ATOM 1856 O O . LEU A 1 232 ? -7.090 -2.689 14.167 1.00 93.94 232 LEU A O 1
ATOM 1860 N N . GLU A 1 233 ? -4.947 -3.390 14.042 1.00 91.06 233 GLU A N 1
ATOM 1861 C CA . GLU A 1 233 ? -4.515 -2.977 15.379 1.00 91.06 233 GLU A CA 1
ATOM 1862 C C . GLU A 1 233 ? -5.506 -3.433 16.473 1.00 91.06 233 GLU A C 1
ATOM 1864 O O . GLU A 1 233 ? -5.954 -4.583 16.477 1.00 91.06 233 GLU A O 1
ATOM 1869 N N . ASP A 1 234 ? -5.891 -2.549 17.396 1.00 87.81 234 ASP A N 1
ATOM 1870 C CA . ASP A 1 234 ? -6.789 -2.868 18.513 1.00 87.81 234 ASP A CA 1
ATOM 1871 C C . ASP A 1 234 ? -8.178 -3.353 18.056 1.00 87.81 234 ASP A C 1
ATOM 1873 O O . ASP A 1 234 ? -8.820 -4.175 18.724 1.00 87.81 234 ASP A O 1
ATOM 1877 N N . ASN A 1 235 ? -8.630 -2.919 16.875 1.00 91.19 235 ASN A N 1
ATOM 1878 C CA . ASN A 1 235 ? -9.911 -3.336 16.305 1.00 91.19 235 ASN A CA 1
ATOM 1879 C C . ASN A 1 235 ? -9.892 -4.790 15.796 1.00 91.19 235 ASN A C 1
ATOM 1881 O O . ASN A 1 235 ? -10.956 -5.367 15.543 1.00 91.19 235 ASN A O 1
ATOM 1885 N N . ALA A 1 236 ? -8.718 -5.427 15.716 1.00 91.62 236 ALA A N 1
ATOM 1886 C CA . ALA A 1 236 ? -8.582 -6.832 15.346 1.00 91.62 236 ALA A CA 1
ATOM 1887 C C . ALA A 1 236 ? -9.111 -7.794 16.424 1.00 91.62 236 ALA A C 1
ATOM 1889 O O . ALA A 1 236 ? -9.476 -8.922 16.094 1.00 91.62 236 ALA A O 1
ATOM 1890 N N . LYS A 1 237 ? -9.199 -7.375 17.699 1.00 91.25 237 LYS A N 1
ATOM 1891 C CA . LYS A 1 237 ? -9.455 -8.260 18.858 1.00 91.25 237 LYS A CA 1
ATOM 1892 C C . LYS A 1 237 ? -10.640 -9.214 18.653 1.00 91.25 237 LYS A C 1
ATOM 1894 O O . LYS A 1 237 ? -10.513 -10.424 18.832 1.00 91.25 237 LYS A O 1
ATOM 1899 N N . GLY A 1 238 ? -11.795 -8.683 18.246 1.00 90.88 238 GLY A N 1
ATOM 1900 C CA . GLY A 1 238 ? -13.003 -9.489 18.027 1.00 90.88 238 GLY A CA 1
ATOM 1901 C C . GLY A 1 238 ? -12.888 -10.455 16.843 1.00 90.88 238 GLY A C 1
ATOM 1902 O O . GLY A 1 238 ? -13.402 -11.572 16.903 1.00 90.88 238 GLY A O 1
ATOM 1903 N N . LEU A 1 239 ? -12.177 -10.047 15.790 1.00 94.00 239 LEU A N 1
ATOM 1904 C CA . LEU A 1 239 ? -11.932 -10.859 14.601 1.00 94.00 239 LEU A CA 1
ATOM 1905 C C . LEU A 1 239 ? -10.925 -11.978 14.881 1.00 94.00 239 LEU A C 1
ATOM 1907 O O . LEU A 1 239 ? -11.189 -13.124 14.532 1.00 94.00 239 LEU A O 1
ATOM 1911 N N . LEU A 1 240 ? -9.831 -11.684 15.582 1.00 93.56 240 LEU A N 1
ATOM 1912 C CA . LEU A 1 240 ? -8.849 -12.680 16.019 1.00 93.56 240 LEU A CA 1
ATOM 1913 C C . LEU A 1 240 ? -9.492 -13.745 16.911 1.00 93.56 240 LEU A C 1
ATOM 1915 O O . LEU A 1 240 ? -9.295 -14.942 16.696 1.00 93.56 240 LEU A O 1
ATOM 1919 N N . TYR A 1 241 ? -10.337 -13.329 17.856 1.00 91.56 241 TYR A N 1
ATOM 1920 C CA . TYR A 1 241 ? -11.090 -14.259 18.693 1.00 91.56 241 TYR A CA 1
ATOM 1921 C C . TYR A 1 241 ? -12.065 -15.135 17.890 1.00 91.56 241 TYR A C 1
ATOM 1923 O O . TYR A 1 241 ? -12.238 -16.313 18.192 1.00 91.56 241 TYR A O 1
ATOM 1931 N N . TYR A 1 242 ? -12.716 -14.588 16.860 1.00 93.06 242 TYR A N 1
ATOM 1932 C CA . TYR A 1 242 ? -13.589 -15.372 15.985 1.00 93.06 242 TYR A CA 1
ATOM 1933 C C . TYR A 1 242 ? -12.797 -16.401 15.162 1.00 93.06 242 TYR A C 1
ATOM 1935 O O . TYR A 1 242 ? -13.187 -17.568 15.091 1.00 93.06 242 TYR A O 1
ATOM 1943 N N . LEU A 1 243 ? -11.671 -15.988 14.574 1.00 92.94 243 LEU A N 1
ATOM 1944 C CA . LEU A 1 243 ? -10.881 -16.820 13.665 1.00 92.94 243 LEU A CA 1
ATOM 1945 C C . LEU A 1 243 ? -10.083 -17.918 14.379 1.00 92.94 243 LEU A C 1
ATOM 1947 O O . LEU A 1 243 ? -9.901 -18.989 13.813 1.00 92.94 243 LEU A O 1
ATOM 1951 N N . SER A 1 244 ? -9.688 -17.703 15.633 1.00 90.19 244 SER A N 1
ATOM 1952 C CA . SER A 1 244 ? -8.969 -18.685 16.463 1.00 90.19 244 SER A CA 1
ATOM 1953 C C . SER A 1 244 ? -9.860 -19.807 17.017 1.00 90.19 244 SER A C 1
ATOM 1955 O O . SER A 1 244 ? -9.407 -20.639 17.801 1.00 90.19 244 SER A O 1
ATOM 1957 N N . ARG A 1 245 ? -11.141 -19.881 16.639 1.00 89.56 245 ARG A N 1
ATOM 1958 C CA . ARG A 1 245 ? -12.049 -20.938 17.111 1.00 89.56 245 ARG A CA 1
ATOM 1959 C C . ARG A 1 245 ? -11.875 -22.247 16.328 1.00 89.56 245 ARG A C 1
ATOM 1961 O O . ARG A 1 245 ? -11.694 -22.203 15.116 1.00 89.56 245 ARG A O 1
ATOM 1968 N N . PRO A 1 246 ? -12.067 -23.423 16.963 1.00 82.00 246 PRO A N 1
ATOM 1969 C CA . PRO A 1 246 ? -11.952 -24.726 16.292 1.00 82.00 246 PRO A CA 1
ATOM 1970 C C . PRO A 1 246 ? -12.890 -24.954 15.098 1.00 82.00 246 PRO A C 1
ATOM 1972 O O . PRO A 1 246 ? -12.644 -25.837 14.285 1.00 82.00 246 PRO A O 1
ATOM 1975 N N . ALA A 1 247 ? -13.983 -24.192 14.999 1.00 85.19 247 ALA A N 1
ATOM 1976 C CA . ALA A 1 247 ? -14.937 -24.282 13.892 1.00 85.19 247 ALA A CA 1
ATOM 1977 C C . ALA A 1 247 ? -14.469 -23.552 12.617 1.00 85.19 247 ALA A C 1
ATOM 1979 O O . ALA A 1 247 ? -15.109 -23.673 11.572 1.00 85.19 247 ALA A O 1
ATOM 1980 N N . THR A 1 248 ? -13.387 -22.780 12.705 1.00 87.94 248 THR A N 1
ATOM 1981 C CA . THR A 1 248 ? -12.856 -21.955 11.620 1.00 87.94 248 THR A CA 1
ATOM 1982 C C . THR A 1 248 ? -11.914 -22.776 10.730 1.00 87.94 248 THR A C 1
ATOM 1984 O O . THR A 1 248 ? -11.299 -23.743 11.180 1.00 87.94 248 THR A O 1
ATOM 1987 N N . LYS A 1 249 ? -11.785 -22.414 9.443 1.00 89.25 249 LYS A N 1
ATOM 1988 C CA . LYS A 1 249 ? -10.841 -23.083 8.532 1.00 89.25 249 LYS A CA 1
ATOM 1989 C C . LYS A 1 249 ? -9.410 -22.961 9.071 1.00 89.25 249 LYS A C 1
ATOM 1991 O O . LYS A 1 249 ? -8.974 -21.880 9.458 1.00 89.25 249 LYS A O 1
ATOM 1996 N N . GLU A 1 250 ? -8.639 -24.039 8.982 1.00 89.06 250 GLU A N 1
ATOM 1997 C CA . GLU A 1 250 ? -7.277 -24.145 9.530 1.00 89.06 250 GLU A CA 1
ATOM 1998 C C . GLU A 1 250 ? -6.333 -23.019 9.072 1.00 89.06 250 GLU A C 1
ATOM 2000 O O . GLU A 1 250 ? -5.650 -22.399 9.879 1.00 89.06 250 GLU A O 1
ATOM 2005 N N . LYS A 1 251 ? -6.372 -22.655 7.784 1.00 90.06 251 LYS A N 1
ATOM 2006 C CA . LYS A 1 251 ? -5.611 -21.520 7.229 1.00 90.06 251 LYS A CA 1
ATOM 2007 C C . LYS A 1 251 ? -5.883 -20.196 7.959 1.00 90.06 251 LYS A C 1
ATOM 2009 O O . LYS A 1 251 ? -4.983 -19.377 8.112 1.00 90.06 251 LYS A O 1
ATOM 2014 N N . GLN A 1 252 ? -7.130 -19.965 8.357 1.00 92.19 252 GLN A N 1
ATOM 2015 C CA . GLN A 1 252 ? -7.565 -18.730 9.009 1.00 92.19 252 GLN A CA 1
ATOM 2016 C C . GLN A 1 252 ? -7.212 -18.746 10.495 1.00 92.19 252 GLN A C 1
ATOM 2018 O O . GLN A 1 252 ? -6.761 -17.731 11.018 1.00 92.19 252 GLN A O 1
ATOM 2023 N N . VAL A 1 253 ? -7.341 -19.912 11.137 1.00 92.88 253 VAL A N 1
ATOM 2024 C CA . VAL A 1 253 ? -6.829 -20.154 12.490 1.00 92.88 253 VAL A CA 1
ATOM 2025 C C . VAL A 1 253 ? -5.344 -19.812 12.532 1.00 92.88 253 VAL A C 1
ATOM 2027 O O . VAL A 1 253 ? -4.943 -18.955 13.313 1.00 92.88 253 VAL A O 1
ATOM 2030 N N . ARG A 1 254 ? -4.539 -20.384 11.629 1.00 92.81 254 ARG A N 1
ATOM 2031 C CA . ARG A 1 254 ? -3.098 -20.113 11.554 1.00 92.81 254 ARG A CA 1
ATOM 2032 C C . ARG A 1 254 ? -2.783 -18.635 11.363 1.00 92.81 254 ARG A C 1
ATOM 2034 O O . ARG A 1 254 ? -1.960 -18.103 12.098 1.00 92.81 254 ARG A O 1
ATOM 2041 N N . ALA A 1 255 ? -3.454 -17.966 10.422 1.00 92.44 255 ALA A N 1
ATOM 2042 C CA . ALA A 1 255 ? -3.271 -16.527 10.214 1.00 92.44 255 ALA A CA 1
ATOM 2043 C C . ALA A 1 255 ? -3.605 -15.715 11.478 1.00 92.44 255 ALA A C 1
ATOM 2045 O O . ALA A 1 255 ? -2.906 -14.760 11.799 1.00 92.44 255 ALA A O 1
ATOM 2046 N N . SER A 1 256 ? -4.654 -16.107 12.212 1.00 93.69 256 SER A N 1
ATOM 2047 C CA . SER A 1 256 ? -5.042 -15.436 13.455 1.00 93.69 256 SER A CA 1
ATOM 2048 C C . SER A 1 256 ? -4.041 -15.653 14.589 1.00 93.69 256 SER A C 1
ATOM 2050 O O . SER A 1 256 ? -3.726 -14.700 15.290 1.00 93.69 256 SER A O 1
ATOM 2052 N N . LEU A 1 257 ? -3.497 -16.865 14.739 1.00 93.06 257 LEU A N 1
ATOM 2053 C CA . LEU A 1 257 ? -2.492 -17.180 15.757 1.00 93.06 257 LEU A CA 1
ATOM 2054 C C . LEU A 1 257 ? -1.179 -16.436 15.488 1.00 93.06 257 LEU A C 1
ATOM 2056 O O . LEU A 1 257 ? -0.643 -15.795 16.390 1.00 93.06 257 LEU A O 1
ATOM 2060 N N . ALA A 1 258 ? -0.729 -16.420 14.229 1.00 92.19 258 ALA A N 1
ATOM 2061 C CA . ALA A 1 258 ? 0.445 -15.653 13.817 1.00 92.19 258 ALA A CA 1
ATOM 2062 C C . ALA A 1 258 ? 0.269 -14.148 14.097 1.00 92.19 258 ALA A C 1
ATOM 2064 O O . ALA A 1 258 ? 1.135 -13.524 14.713 1.00 92.19 258 ALA A O 1
ATOM 2065 N N . ALA A 1 259 ? -0.898 -13.587 13.756 1.00 92.19 259 ALA A N 1
ATOM 2066 C CA . ALA A 1 259 ? -1.219 -12.198 14.066 1.00 92.19 259 ALA A CA 1
ATOM 2067 C C . ALA A 1 259 ? -1.249 -11.931 15.584 1.00 92.19 259 ALA A C 1
ATOM 2069 O O . ALA A 1 259 ? -0.681 -10.937 16.025 1.00 92.19 259 ALA A O 1
ATOM 2070 N N . ILE A 1 260 ? -1.837 -12.817 16.404 1.00 91.62 260 ILE A N 1
ATOM 2071 C CA . ILE A 1 260 ? -1.816 -12.707 17.879 1.00 91.62 260 ILE A CA 1
ATOM 2072 C C . ILE A 1 260 ? -0.374 -12.635 18.402 1.00 91.62 260 ILE A C 1
ATOM 2074 O O . ILE A 1 260 ? -0.079 -11.803 19.263 1.00 91.62 260 ILE A O 1
ATOM 2078 N N . GLY A 1 261 ? 0.527 -13.457 17.853 1.00 88.38 261 GLY A N 1
ATOM 2079 C CA . GLY A 1 261 ? 1.950 -13.441 18.191 1.00 88.38 261 GLY A CA 1
ATOM 2080 C C . GLY A 1 261 ? 2.612 -12.077 17.966 1.00 88.38 261 GLY A C 1
ATOM 2081 O O . GLY A 1 261 ? 3.422 -11.653 18.791 1.00 88.38 261 GLY A O 1
ATOM 2082 N N . TYR A 1 262 ? 2.222 -11.349 16.914 1.00 87.25 262 TYR A N 1
ATOM 2083 C CA . TYR A 1 262 ? 2.745 -10.010 16.617 1.00 87.25 262 TYR A CA 1
ATOM 2084 C C . TYR A 1 262 ? 2.386 -8.977 17.694 1.00 87.25 262 TYR A C 1
ATOM 2086 O O . TYR A 1 262 ? 3.211 -8.141 18.061 1.00 87.25 262 TYR A O 1
ATOM 2094 N N . PHE A 1 263 ? 1.171 -9.048 18.240 1.00 85.88 263 PHE A N 1
ATOM 2095 C CA . PHE A 1 263 ? 0.716 -8.111 19.269 1.00 85.88 263 PHE A CA 1
ATOM 2096 C C . PHE A 1 263 ? 1.358 -8.349 20.641 1.00 85.88 263 PHE A C 1
ATOM 2098 O O . PHE A 1 263 ? 1.289 -7.470 21.499 1.00 85.88 263 PHE A O 1
ATOM 2105 N N . ALA A 1 264 ? 1.969 -9.522 20.864 1.00 79.50 264 ALA A N 1
ATOM 2106 C CA . ALA A 1 264 ? 2.641 -9.906 22.110 1.00 79.50 264 ALA A CA 1
ATOM 2107 C C . ALA A 1 264 ? 1.809 -9.642 23.388 1.00 79.50 264 ALA A C 1
ATOM 2109 O O . ALA A 1 264 ? 2.353 -9.409 24.471 1.00 79.50 264 ALA A O 1
ATOM 2110 N N . ASN A 1 265 ? 0.477 -9.677 23.270 1.00 78.00 265 ASN A N 1
ATOM 2111 C CA . ASN A 1 265 ? -0.436 -9.363 24.360 1.00 78.00 265 ASN A CA 1
ATOM 2112 C C . ASN A 1 265 ? -0.827 -10.638 25.118 1.00 78.00 265 ASN A C 1
ATOM 2114 O O . ASN A 1 265 ? -1.495 -11.522 24.580 1.00 78.00 265 ASN A O 1
ATOM 2118 N N . LEU A 1 266 ? -0.446 -10.704 26.397 1.00 76.56 266 LEU A N 1
ATOM 2119 C CA . LEU A 1 266 ? -0.746 -11.834 27.281 1.00 76.56 266 LEU A CA 1
ATOM 2120 C C . LEU A 1 266 ? -2.250 -12.102 27.423 1.00 76.56 266 LEU A C 1
ATOM 2122 O O . LEU A 1 266 ? -2.632 -13.248 27.643 1.00 76.56 266 LEU A O 1
ATOM 2126 N N . GLU A 1 267 ? -3.105 -11.088 27.255 1.00 80.56 267 GLU A N 1
ATOM 2127 C CA . GLU A 1 267 ? -4.561 -11.267 27.300 1.00 80.56 267 GLU A CA 1
ATOM 2128 C C . GLU A 1 267 ? -5.079 -12.227 26.222 1.00 80.56 267 GLU A C 1
ATOM 2130 O O . GLU A 1 267 ? -6.156 -12.798 26.373 1.00 80.56 267 GLU A O 1
ATOM 2135 N N . TRP A 1 268 ? -4.357 -12.375 25.108 1.00 84.12 268 TRP A N 1
ATOM 2136 C CA . TRP A 1 268 ? -4.809 -13.161 23.956 1.00 84.12 268 TRP A CA 1
ATOM 2137 C C . TRP A 1 268 ? -4.168 -14.551 23.923 1.00 84.12 268 TRP A C 1
ATOM 2139 O O . TRP A 1 268 ? -4.587 -15.400 23.140 1.00 84.12 268 TRP A O 1
ATOM 2149 N N . ALA A 1 269 ? -3.209 -14.818 24.818 1.00 81.00 269 ALA A N 1
ATOM 2150 C CA . ALA A 1 269 ? -2.517 -16.101 24.916 1.00 81.00 269 ALA A CA 1
ATOM 2151 C C . ALA A 1 269 ? -3.476 -17.269 25.211 1.00 81.00 269 ALA A C 1
ATOM 2153 O O . ALA A 1 269 ? -3.264 -18.384 24.736 1.00 81.00 269 ALA A O 1
ATOM 2154 N N . GLU A 1 270 ? -4.570 -17.019 25.941 1.00 86.44 270 GLU A N 1
ATOM 2155 C CA . GLU A 1 270 ? -5.596 -18.034 26.219 1.00 86.44 270 GLU A CA 1
ATOM 2156 C C . GLU A 1 270 ? -6.245 -18.587 24.940 1.00 86.44 270 GLU A C 1
ATOM 2158 O O . GLU A 1 270 ? -6.691 -19.735 24.919 1.00 86.44 270 GLU A O 1
ATOM 2163 N N . TRP A 1 271 ? -6.274 -17.806 23.856 1.00 88.81 271 TRP A N 1
ATOM 2164 C CA . TRP A 1 271 ? -6.858 -18.222 22.580 1.00 88.81 271 TRP A CA 1
ATOM 2165 C C . TRP A 1 271 ? -5.946 -19.179 21.805 1.00 88.81 271 TRP A C 1
ATOM 2167 O O . TRP A 1 271 ? -6.437 -19.951 20.983 1.00 88.81 271 TRP A O 1
ATOM 2177 N N . CYS A 1 272 ? -4.643 -19.180 22.102 1.00 88.56 272 CYS A N 1
ATOM 2178 C CA . CYS A 1 272 ? -3.662 -20.084 21.503 1.00 88.56 272 CYS A CA 1
ATOM 2179 C C . CYS A 1 272 ? -3.636 -21.461 22.187 1.00 88.56 272 CYS A C 1
ATOM 2181 O O . CYS A 1 272 ? -3.326 -22.463 21.546 1.00 88.56 272 CYS A O 1
ATOM 2183 N N . VAL A 1 273 ? -4.023 -21.549 23.469 1.00 89.19 273 VAL A N 1
ATOM 2184 C CA . VAL A 1 273 ? -3.946 -22.786 24.277 1.00 89.19 273 VAL A CA 1
ATOM 2185 C C . VAL A 1 273 ? -4.589 -24.012 23.607 1.00 89.19 273 VAL A C 1
ATOM 2187 O O . VAL A 1 273 ? -3.951 -25.069 23.603 1.00 89.19 273 VAL A O 1
ATOM 2190 N N . PRO A 1 274 ? -5.796 -23.930 23.007 1.00 89.69 274 PRO A N 1
ATOM 2191 C CA . PRO A 1 274 ? -6.407 -25.080 22.335 1.00 89.69 274 PRO A CA 1
ATOM 2192 C C . PRO A 1 274 ? -5.577 -25.627 21.164 1.00 89.69 274 PRO A C 1
ATOM 2194 O O . PRO A 1 274 ? -5.709 -26.798 20.811 1.00 89.69 274 PRO A O 1
ATOM 2197 N N . TRP A 1 275 ? -4.718 -24.796 20.573 1.00 92.19 275 TRP A N 1
ATOM 2198 C CA . TRP A 1 275 ? -3.955 -25.099 19.364 1.00 92.19 275 TRP A CA 1
ATOM 2199 C C . TRP A 1 275 ? -2.546 -25.626 19.640 1.00 92.19 275 TRP A C 1
ATOM 2201 O O . TRP A 1 275 ? -1.969 -26.277 18.772 1.00 92.19 275 TRP A O 1
ATOM 2211 N N . LEU A 1 276 ? -2.044 -25.493 20.874 1.00 90.31 276 LEU A N 1
ATOM 2212 C CA . LEU A 1 276 ? -0.776 -26.099 21.313 1.00 90.31 276 LEU A CA 1
ATOM 2213 C C . LEU A 1 276 ? -0.768 -27.634 21.198 1.00 90.31 276 LEU A C 1
ATOM 2215 O O . LEU A 1 276 ? 0.292 -28.257 21.168 1.00 90.31 276 LEU A O 1
ATOM 2219 N N . SER A 1 277 ? -1.951 -28.252 21.156 1.00 90.38 277 SER A N 1
ATOM 2220 C CA . SER A 1 277 ? -2.144 -29.697 20.964 1.00 90.38 277 SER A CA 1
ATOM 2221 C C . SER A 1 277 ? -2.730 -30.043 19.588 1.00 90.38 277 SER A C 1
ATOM 2223 O O . SER A 1 277 ? -3.295 -31.124 19.422 1.00 90.38 277 SER A O 1
ATOM 2225 N N . SER A 1 278 ? -2.648 -29.129 18.613 1.00 89.94 278 SER A N 1
ATOM 2226 C CA . SER A 1 278 ? -3.123 -29.381 17.250 1.00 89.94 278 SER A CA 1
ATOM 2227 C C . SER A 1 278 ? -2.374 -30.554 16.611 1.00 89.94 278 SER A C 1
ATOM 2229 O O . SER A 1 278 ? -1.174 -30.726 16.813 1.00 89.94 278 SER A O 1
ATOM 2231 N N . PHE A 1 279 ? -3.083 -31.352 15.808 1.00 88.56 279 PHE A N 1
ATOM 2232 C CA . PHE A 1 279 ? -2.465 -32.401 14.990 1.00 88.56 279 PHE A CA 1
ATOM 2233 C C . PHE A 1 279 ? -1.682 -31.833 13.801 1.00 88.56 279 PHE A C 1
ATOM 2235 O O . PHE A 1 279 ? -0.809 -32.520 13.272 1.00 88.56 279 PHE A O 1
ATOM 2242 N N . ASP A 1 280 ? -1.999 -30.608 13.373 1.00 89.56 280 ASP A N 1
ATOM 2243 C CA . ASP A 1 280 ? -1.240 -29.909 12.341 1.00 89.56 280 ASP A CA 1
ATOM 2244 C C . ASP A 1 280 ? -0.016 -29.217 12.968 1.00 89.56 280 ASP A C 1
ATOM 2246 O O . ASP A 1 280 ? -0.197 -28.307 13.787 1.00 89.56 280 ASP A O 1
ATOM 2250 N N . PRO A 1 281 ? 1.218 -29.608 12.594 1.00 90.06 281 PRO A N 1
ATOM 2251 C CA . PRO A 1 281 ? 2.431 -29.026 13.157 1.00 90.06 281 PRO A CA 1
ATOM 2252 C C . PRO A 1 281 ? 2.588 -27.540 12.822 1.00 90.06 281 PRO A C 1
ATOM 2254 O O . PRO A 1 281 ? 3.196 -26.815 13.604 1.00 90.06 281 PRO A O 1
ATOM 2257 N N . GLU A 1 282 ? 2.041 -27.059 11.700 1.00 89.50 282 GLU A N 1
ATOM 2258 C CA . GLU A 1 282 ? 2.116 -25.633 11.356 1.00 89.50 282 GLU A CA 1
ATOM 2259 C C . GLU A 1 282 ? 1.206 -24.797 12.263 1.00 89.50 282 GLU A C 1
ATOM 2261 O O . GLU A 1 282 ? 1.610 -23.745 12.751 1.00 89.50 282 GLU A O 1
ATOM 2266 N N . THR A 1 283 ? -0.002 -25.285 12.547 1.00 90.56 283 THR A N 1
ATOM 2267 C CA . THR A 1 283 ? -0.925 -24.668 13.509 1.00 90.56 283 THR A CA 1
ATOM 2268 C C . THR A 1 283 ? -0.385 -24.735 14.931 1.00 90.56 283 THR A C 1
ATOM 2270 O O . THR A 1 283 ? -0.503 -23.760 15.664 1.00 90.56 283 THR A O 1
ATOM 2273 N N . GLN A 1 284 ? 0.244 -25.851 15.308 1.00 91.25 284 GLN A N 1
ATOM 2274 C CA . GLN A 1 284 ? 0.909 -25.975 16.602 1.00 91.25 284 GLN A CA 1
ATOM 2275 C C . GLN A 1 284 ? 2.079 -24.994 16.741 1.00 91.25 284 GLN A C 1
ATOM 2277 O O . GLN A 1 284 ? 2.258 -24.427 17.808 1.00 91.25 284 GLN A O 1
ATOM 2282 N N . ALA A 1 285 ? 2.872 -24.795 15.684 1.00 89.25 285 ALA A N 1
ATOM 2283 C CA . ALA A 1 285 ? 4.001 -23.866 15.699 1.00 89.25 285 ALA A CA 1
ATOM 2284 C C . ALA A 1 285 ? 3.574 -22.390 15.699 1.00 89.25 285 ALA A C 1
ATOM 2286 O O . ALA A 1 285 ? 4.328 -21.544 16.172 1.00 89.25 285 ALA A O 1
ATOM 2287 N N . ALA A 1 286 ? 2.401 -22.079 15.140 1.00 87.44 286 ALA A N 1
ATOM 2288 C CA . ALA A 1 286 ? 1.837 -20.732 15.159 1.00 87.44 286 ALA A CA 1
ATOM 2289 C C . ALA A 1 286 ? 1.219 -20.350 16.519 1.00 87.44 286 ALA A C 1
ATOM 2291 O O . ALA A 1 286 ? 1.067 -19.159 16.784 1.00 87.44 286 ALA A O 1
ATOM 2292 N N . ALA A 1 287 ? 0.829 -21.340 17.331 1.00 86.31 287 ALA A N 1
ATOM 2293 C CA . ALA A 1 287 ? 0.221 -21.178 18.655 1.00 86.31 287 ALA A CA 1
ATOM 2294 C C . ALA A 1 287 ? 1.264 -20.946 19.758 1.00 86.31 287 ALA A C 1
ATOM 2296 O O . ALA A 1 287 ? 0.963 -20.133 20.661 1.00 86.31 287 ALA A O 1
#

Secondary structure (DSSP, 8-state):
-HHHHHHHHHHHHHHHHHHHHHHHHHHHHHHHHHHTTS---HHHHHHHHHHHHHHHHHHHHHHHHHHHHHHHHHHHHHHHHHHHHHHHHHHHHHHHHS-PPPPP---HHHHHHHHHHHHTS-GGGHHHHHHHHHHTTHHHHHHHHHHH---HHHHHHHHHHHHHH--GGGHHHHHHHTT-SSHHHHHHHHHHHHHHHHTS---HHHHHHHHHHHHHTS-S-HHHHHHHHHTTGGGGHHHHHHHTSTTS-HHHHHHHHHHHHHHT-GGGHHHHGGGTT-SSHHHHHH-

Radius of gyration: 28.51 Å; chains: 1; bounding box: 64×61×74 Å

pLDDT: mean 85.3, std 11.62, range [33.06, 97.5]